Protein AF-0000000076243940 (afdb_homodimer)

InterPro domains:
  IPR001680 WD40 repeat [PF00400] (2-40)
  IPR001680 WD40 repeat [PF00400] (44-82)
  IPR001680 WD40 repeat [PF00400] (86-124)
  IPR001680 WD40 repeat [PF00400] (129-166)
  IPR001680 WD40 repeat [PS50082] (8-49)
  IPR001680 WD40 repeat [PS50082] (50-91)
  IPR001680 WD40 repeat [PS50082] (92-133)
  IPR001680 WD40 repeat [PS50082] (134-175)
  IPR001680 WD40 repeat [SM00320] (1-40)
  IPR001680 WD40 repeat [SM00320] (43-82)
  IPR001680 WD40 repeat [SM00320] (85-124)
  IPR001680 WD40 repeat [SM00320] (127-166)
  IPR015943 WD40/YVTN repeat-like-containing domain superfamily [G3DSA:2.130.10.10] (1-88)
  IPR015943 WD40/YVTN repeat-like-containing domain superfamily [G3DSA:2.130.10.10] (89-187)
  IPR019775 WD40 repeat, conserved site [PS00678] (27-41)
  IPR019775 WD40 repeat, conserved site [PS00678] (69-83)
  IPR020472 PAC1/LIS1-like, WD-40 repeat [PR00320] (27-41)
  IPR020472 PAC1/LIS1-like, WD-40 repeat [PR00320] (69-83)
  IPR020472 PAC1/LIS1-like, WD-40 repeat [PR00320] (111-125)
  IPR036322 WD40-repeat-containing domain superfamily [SSF50978] (3-185)

Radius of gyration: 20.86 Å; Cα contacts (8 Å, |Δi|>4): 1174; chains: 2; bounding box: 47×89×54 Å

Organism: Aphelocoma coerulescens (NCBI:txid39617)

Secondary structure (DSSP, 8-state):
-----------SS-EEEEEE-TTSSEEEEEETTSEEEEEETTTTEEEEEEE--SS-EEEEEE-TTSSEEEEEETTSEEEEEETTT--EEEEEE--SS-EEEEEE-TTSSEEEEEETTS-EEEEETTT--EEEEE---SS-EEEEEE-TTSSEEEEEETTS-EEEEETTT--EEEEE-----------/-----------SS-EEEEEE-TTSSEEEEEETTSEEEEEETTTTEEEEEEE--SS-EEEEEE-TTSSEEEEEETTSEEEEEETTT--EEEEEE--SS-EEEEEE-TTSSEEEEEETTS-EEEEETTT--EEEEE---SS-EEEEEE-TTSSEEEEEETTS-EEEEETTT--EEEEE-----------

Sequence (374 aa):
TGKCYHTFRGHSAEIVCLSFNPQSTLLATGSMDTTAKLWDLEKGEEVATLSGHSAEIIALSFNTTGDRIITGSFDHTVAVWDVGTGRLLHTLIGHRGEVSSAQFNWDCSLIVTGSMDKTCMLWNAVTGTHIATLAGHRKEVLDVCFDYAGQRIATASADGSARVYNAETKQCIAKLEGHEDEISKVSTGKCYHTFRGHSAEIVCLSFNPQSTLLATGSMDTTAKLWDLEKGEEVATLSGHSAEIIALSFNTTGDRIITGSFDHTVAVWDVGTGRLLHTLIGHRGEVSSAQFNWDCSLIVTGSMDKTCMLWNAVTGTHIATLAGHRKEVLDVCFDYAGQRIATASADGSARVYNAETKQCIAKLEGHEDEISKVS

Nearest PDB structures (foldseek):
  5mzh-assembly2_B  TM=9.443E-01  e=6.551E-23  Chlamydomonas reinhardtii
  3uvk-assembly1_A  TM=9.311E-01  e=8.523E-18  Homo sapiens
  7mt1-assembly1_A  TM=9.148E-01  e=6.880E-18  Homo sapiens
  7axx-assembly1_A  TM=9.322E-01  e=2.234E-17  Homo sapiens
  2gnq-assembly1_A  TM=9.035E-01  e=1.456E-17  Homo sapiens

Foldseek 3Di:
DPPPPPPQDDDPADWADWDAFPVNQWIWTWGQSQWIWIAGPVVRGTDEIQHDGPGGWHEWEAANVRQWMWTFGQSQWIWIAGPVPSDTDDIQHDGPGGWQYKYAANVQQWMWTFGQSQWIWIAGRNNSHTDDILHDGPGGWRYWDADNRRQKMKTDGPVQKMWIAGNVVSDTPDIGHDPDPPPPPPD/DPPPPPPPDDDPADFADWDAFPVNQWIWTWGQSQWIWIAGPVVRDTDEIQHDGPGGWHEWEAANVRQWMWTFGQSQWIWIAGPVPSDTDDIQHDGPGGWQYKYAANVQQWMWTFGQSQWIWIAGRNNSHTDDILHDGPGGWRYWDADNRRQKMKTDGPSQKMWIAGNVVSDTPDIGHDPPPPPPPPD

pLDDT: mean 91.06, std 17.18, range [26.98, 98.94]

Solvent-accessible surface area (backbone atoms only — not comparable to full-atom values): 18802 Å² total; per-residue (Å²): 132,80,75,73,68,75,71,56,67,35,55,88,29,29,23,48,29,61,34,51,27,62,82,56,50,36,40,36,42,23,12,53,66,19,33,30,37,34,28,34,63,88,80,67,38,74,74,37,68,44,74,79,56,87,29,32,27,60,24,48,34,49,28,63,85,39,53,35,35,36,40,22,13,52,64,22,34,33,37,34,29,34,55,88,79,45,42,78,73,34,68,38,78,76,59,87,25,32,35,46,25,48,42,54,26,55,86,45,58,34,30,42,37,13,12,52,61,22,35,30,38,35,28,34,48,83,77,40,42,83,72,49,73,56,70,79,58,90,29,30,19,41,21,50,45,55,28,67,82,38,53,34,35,38,39,22,14,54,69,16,34,32,39,30,25,33,57,84,79,63,42,74,76,42,75,51,53,28,59,68,77,69,74,68,75,78,119,132,81,76,74,71,73,72,62,68,34,55,88,29,29,23,50,27,63,34,51,26,62,83,55,50,36,41,34,42,23,13,54,65,18,34,32,38,35,28,34,62,87,80,64,39,77,76,38,69,43,74,79,57,86,29,32,26,58,25,47,33,48,29,64,85,39,54,36,34,37,40,21,13,52,65,19,32,35,38,35,29,34,56,88,80,45,43,81,73,35,68,39,78,76,58,87,25,32,36,47,23,48,42,55,25,54,87,44,58,34,29,44,37,12,12,51,62,22,36,31,39,36,27,33,49,84,78,40,43,80,70,49,73,56,69,81,58,90,29,29,18,41,20,52,45,56,28,67,81,37,52,34,35,39,38,22,14,54,70,16,34,33,40,32,25,33,56,84,80,62,41,76,76,44,77,50,51,30,58,70,78,70,75,69,75,78,119

Structure (mmCIF, N/CA/C/O backbone):
data_AF-0000000076243940-model_v1
#
loop_
_entity.id
_entity.type
_entity.pdbx_description
1 polymer 'DAW1 factor'
#
loop_
_atom_site.group_PDB
_atom_site.id
_atom_site.type_symbol
_atom_site.label_atom_id
_atom_site.label_alt_id
_atom_site.label_comp_id
_atom_site.label_asym_id
_atom_site.label_entity_id
_atom_site.label_seq_id
_atom_site.pdbx_PDB_ins_code
_atom_site.Cartn_x
_atom_site.Cartn_y
_atom_site.Cartn_z
_atom_site.occupancy
_atom_site.B_iso_or_equiv
_atom_site.auth_seq_id
_atom_site.auth_comp_id
_atom_site.auth_asym_id
_atom_site.auth_atom_id
_atom_site.pdbx_PDB_model_num
ATOM 1 N N . THR A 1 1 ? 10.188 40.75 19.312 1 26.98 1 THR A N 1
ATOM 2 C CA . THR A 1 1 ? 10.195 39.281 19.281 1 26.98 1 THR A CA 1
ATOM 3 C C . THR A 1 1 ? 9.461 38.75 18.047 1 26.98 1 THR A C 1
ATOM 5 O O . THR A 1 1 ? 8.273 39.031 17.875 1 26.98 1 THR A O 1
ATOM 8 N N . GLY A 1 2 ? 10.094 38.75 16.891 1 29.83 2 GLY A N 1
ATOM 9 C CA . GLY A 1 2 ? 9.562 38.344 15.602 1 29.83 2 GLY A CA 1
ATOM 10 C C . GLY A 1 2 ? 8.945 36.969 15.625 1 29.83 2 GLY A C 1
ATOM 11 O O . GLY A 1 2 ? 9.547 36.031 16.141 1 29.83 2 GLY A O 1
ATOM 12 N N . LYS A 1 3 ? 7.707 36.906 15.953 1 34.12 3 LYS A N 1
ATOM 13 C CA . LYS A 1 3 ? 7.012 35.625 15.891 1 34.12 3 LYS A CA 1
ATOM 14 C C . LYS A 1 3 ? 7.371 34.875 14.617 1 34.12 3 LYS A C 1
ATOM 16 O O . LYS A 1 3 ? 7.188 35.406 13.516 1 34.12 3 LYS A O 1
ATOM 21 N N . CYS A 1 4 ? 8.516 34.25 14.641 1 32.56 4 CYS A N 1
ATOM 22 C CA . CYS A 1 4 ? 8.82 33.344 13.531 1 32.56 4 CYS A CA 1
ATOM 23 C C . CYS A 1 4 ? 7.629 32.438 13.219 1 32.56 4 CYS A C 1
ATOM 25 O O . CYS A 1 4 ? 7.203 31.656 14.062 1 32.56 4 CYS A O 1
ATOM 27 N N . TYR A 1 5 ? 6.594 32.969 12.648 1 33.69 5 TYR A N 1
ATOM 28 C CA . TYR A 1 5 ? 5.531 32.125 12.133 1 33.69 5 TYR A CA 1
ATOM 29 C C . TYR A 1 5 ? 6.102 30.984 11.289 1 33.69 5 TYR A C 1
ATOM 31 O O . TYR A 1 5 ? 6.879 31.219 10.367 1 33.69 5 TYR A O 1
ATOM 39 N N . HIS A 1 6 ? 6.613 30.047 12.008 1 37.75 6 HIS A N 1
ATOM 40 C CA . HIS A 1 6 ? 6.949 28.875 11.203 1 37.75 6 HIS A CA 1
ATOM 41 C C . HIS A 1 6 ? 5.816 28.516 10.25 1 37.75 6 HIS A C 1
ATOM 43 O O . HIS A 1 6 ? 4.672 28.344 10.672 1 37.75 6 HIS A O 1
ATOM 49 N N . THR A 1 7 ? 5.734 29.266 9.211 1 41.25 7 THR A N 1
ATOM 50 C CA . THR A 1 7 ? 4.785 28.891 8.164 1 41.25 7 THR A CA 1
ATOM 51 C C . THR A 1 7 ? 4.957 27.438 7.773 1 41.25 7 THR A C 1
ATOM 53 O O . THR A 1 7 ? 6.027 27.031 7.309 1 41.25 7 THR A O 1
ATOM 56 N N . PHE A 1 8 ? 4.41 26.594 8.594 1 51.66 8 PHE A N 1
ATOM 57 C CA . PHE A 1 8 ? 4.395 25.25 8.047 1 51.66 8 PHE A CA 1
ATOM 58 C C . PHE A 1 8 ? 3.779 25.234 6.652 1 51.66 8 PHE A C 1
ATOM 60 O O . PHE A 1 8 ? 2.736 25.844 6.426 1 51.66 8 PHE A O 1
ATOM 67 N N . ARG A 1 9 ? 4.66 25.156 5.566 1 61.84 9 ARG A N 1
ATOM 68 C CA . ARG A 1 9 ? 4.145 25.047 4.207 1 61.84 9 ARG A CA 1
ATOM 69 C C . ARG A 1 9 ? 3.738 23.609 3.896 1 61.84 9 ARG A C 1
ATOM 71 O O . ARG A 1 9 ? 4.566 22.688 3.965 1 61.84 9 ARG A O 1
ATOM 78 N N . GLY A 1 10 ? 2.398 23.281 3.844 1 82.38 10 GLY A N 1
ATOM 79 C CA . GLY A 1 10 ? 1.925 21.969 3.4 1 82.38 10 G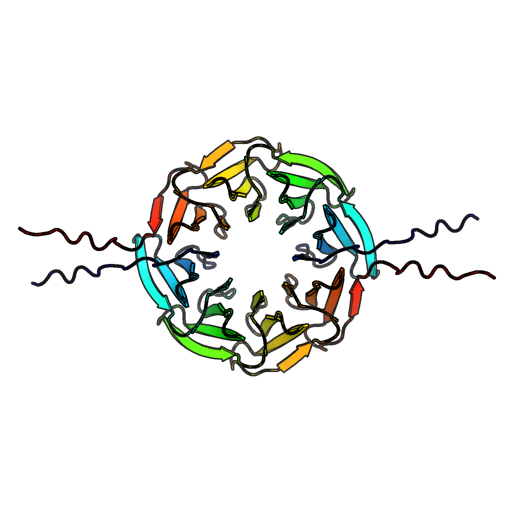LY A CA 1
ATOM 80 C C . GLY A 1 10 ? 2.455 21.578 2.035 1 82.38 10 GLY A C 1
ATOM 81 O O . GLY A 1 10 ? 3.488 22.078 1.595 1 82.38 10 GLY A O 1
ATOM 82 N N . HIS A 1 11 ? 2.012 20.594 1.475 1 92.81 11 HIS A N 1
ATOM 83 C CA . HIS A 1 11 ? 2.406 20.141 0.147 1 92.81 11 HIS A CA 1
ATOM 84 C C . HIS A 1 11 ? 1.875 21.062 -0.938 1 92.81 11 HIS A C 1
ATOM 86 O O . HIS A 1 11 ? 0.821 21.688 -0.77 1 92.81 11 HIS A O 1
ATOM 92 N N . SER A 1 12 ? 2.566 21.281 -1.976 1 92.25 12 SER A N 1
ATOM 93 C CA . SER A 1 12 ? 2.166 22.156 -3.074 1 92.25 12 SER A CA 1
ATOM 94 C C . SER A 1 12 ? 1.535 21.359 -4.211 1 92.25 12 SER A C 1
ATOM 96 O O . SER A 1 12 ? 1.161 21.922 -5.242 1 92.25 12 SER A O 1
ATOM 98 N N . ALA A 1 13 ? 1.448 20.094 -4.105 1 95.44 13 ALA A N 1
ATOM 99 C CA . ALA A 1 13 ? 0.839 19.203 -5.082 1 95.44 13 ALA A CA 1
ATOM 100 C C . ALA A 1 13 ? 0.117 18.047 -4.395 1 95.44 13 ALA A C 1
ATOM 102 O O . ALA A 1 13 ? -0.032 18.031 -3.172 1 95.44 13 ALA A O 1
ATOM 103 N N . GLU A 1 14 ? -0.36 17.109 -5.145 1 95.94 14 GLU A N 1
ATOM 104 C CA . GLU A 1 14 ? -1.129 15.977 -4.652 1 95.94 14 GLU A CA 1
ATOM 105 C C . GLU A 1 14 ? -0.331 15.172 -3.627 1 95.94 14 GLU A C 1
ATOM 107 O O . GLU A 1 14 ? 0.874 14.977 -3.791 1 95.94 14 GLU A O 1
ATOM 112 N N . ILE A 1 15 ? -0.973 14.727 -2.6 1 97.06 15 ILE A N 1
ATOM 113 C CA . ILE A 1 15 ? -0.421 13.719 -1.698 1 97.06 15 ILE A CA 1
ATOM 114 C C . ILE A 1 15 ? -0.851 12.328 -2.154 1 97.06 15 ILE A C 1
ATOM 116 O O . ILE A 1 15 ? -2.045 12.062 -2.312 1 97.06 15 ILE A O 1
ATOM 120 N N . VAL A 1 16 ? 0.0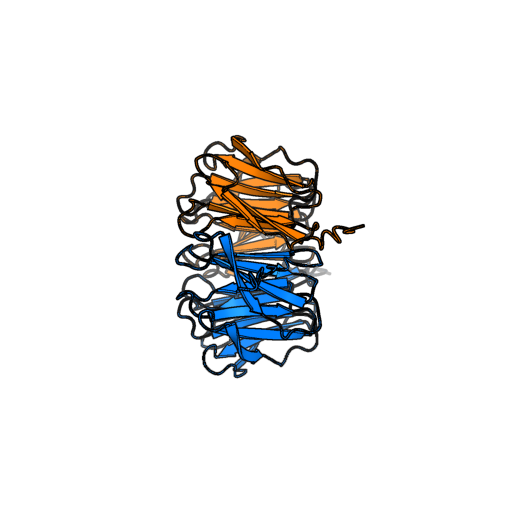73 11.414 -2.279 1 97 16 VAL A N 1
ATOM 121 C CA . VAL A 1 16 ? -0.234 10.18 -2.988 1 97 16 VAL A CA 1
ATOM 122 C C . VAL A 1 16 ? -0.129 8.992 -2.031 1 97 16 VAL A C 1
ATOM 124 O O . VAL A 1 16 ? -0.701 7.93 -2.283 1 97 16 VAL A O 1
ATOM 127 N N . CYS A 1 17 ? 0.616 9.109 -0.986 1 97.81 17 CYS A N 1
ATOM 128 C CA . CYS A 1 17 ? 0.788 7.996 -0.06 1 97.81 17 CYS A CA 1
ATOM 129 C C . CYS A 1 17 ? 0.94 8.5 1.372 1 97.81 17 CYS A C 1
ATOM 131 O O . CYS A 1 17 ? 1.356 9.633 1.596 1 97.81 17 CYS A O 1
ATOM 133 N N . LEU A 1 18 ? 0.568 7.68 2.289 1 97.69 18 LEU A N 1
ATOM 134 C CA . LEU A 1 18 ? 0.556 7.941 3.725 1 97.69 18 LEU A CA 1
ATOM 135 C C . LEU A 1 18 ? 1.221 6.801 4.488 1 97.69 18 LEU A C 1
ATOM 137 O O . LEU A 1 18 ? 1.208 5.652 4.035 1 97.69 18 LEU A O 1
ATOM 141 N N . SER A 1 19 ? 1.727 7.141 5.598 1 98.19 19 SER A N 1
ATOM 142 C CA . SER A 1 19 ? 2.207 6.109 6.512 1 98.19 19 SER A CA 1
ATOM 143 C C . SER A 1 19 ? 2.27 6.625 7.945 1 98.19 19 SER A C 1
ATOM 145 O O . SER A 1 19 ? 2.895 7.652 8.211 1 98.19 19 SER A O 1
ATOM 147 N N . PHE A 1 20 ? 1.623 5.945 8.883 1 97.69 20 PHE A N 1
ATOM 148 C CA . PHE A 1 20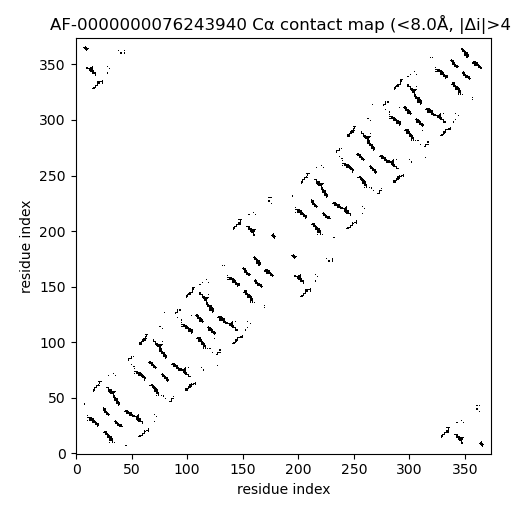 ? 1.832 6.184 10.305 1 97.69 20 PHE A CA 1
ATOM 149 C C . PHE A 1 20 ? 3.102 5.492 10.789 1 97.69 20 PHE A C 1
ATOM 151 O O . PHE A 1 20 ? 3.41 4.379 10.359 1 97.69 20 PHE A O 1
ATOM 158 N N . ASN A 1 21 ? 3.75 6.152 11.695 1 97.69 21 ASN A N 1
ATOM 159 C CA . ASN A 1 21 ? 4.785 5.367 12.359 1 97.69 21 ASN A CA 1
ATOM 160 C C . ASN A 1 21 ? 4.184 4.367 13.344 1 97.69 21 ASN A C 1
ATOM 162 O O . ASN A 1 21 ? 3.023 4.504 13.742 1 97.69 21 ASN A O 1
ATOM 166 N N . PRO A 1 22 ? 4.977 3.389 13.703 1 96.31 22 PRO A N 1
ATOM 167 C CA . PRO A 1 22 ? 4.422 2.326 14.547 1 96.31 22 PRO A CA 1
ATOM 168 C C . PRO A 1 22 ? 3.887 2.844 15.875 1 96.31 22 PRO A C 1
ATOM 170 O O . PRO A 1 22 ? 2.951 2.266 16.438 1 96.31 22 PRO A O 1
ATOM 173 N N . GLN A 1 23 ? 4.395 3.912 16.359 1 95.06 23 GLN A N 1
ATOM 174 C CA . GLN A 1 23 ? 3.98 4.496 17.641 1 95.06 23 GLN A CA 1
ATOM 175 C C . GLN A 1 23 ? 2.729 5.352 17.469 1 95.06 23 GLN A C 1
ATOM 177 O O . GLN A 1 23 ? 2.16 5.828 18.453 1 95.06 23 GLN A O 1
ATOM 182 N N . SER A 1 24 ? 2.367 5.574 16.297 1 95.62 24 SER A N 1
ATOM 183 C CA . SER A 1 24 ? 1.189 6.359 15.945 1 95.62 24 SER A CA 1
ATOM 184 C C . SER A 1 24 ? 1.298 7.789 16.469 1 95.62 24 SER A C 1
ATOM 186 O O . SER A 1 24 ? 0.297 8.383 16.875 1 95.62 24 SER A O 1
ATOM 188 N N . THR A 1 25 ? 2.492 8.312 16.516 1 95.56 25 THR A N 1
ATOM 189 C CA . THR A 1 25 ? 2.725 9.695 16.938 1 95.56 25 THR A CA 1
ATOM 190 C C . THR A 1 25 ? 2.994 10.586 15.727 1 95.56 25 THR A C 1
ATOM 192 O O . THR A 1 25 ? 2.809 11.805 15.789 1 95.56 25 THR A O 1
ATOM 195 N N . LEU A 1 26 ? 3.445 10 14.656 1 96.44 26 LEU A N 1
ATOM 196 C CA . LEU A 1 26 ? 3.777 10.727 13.438 1 96.44 26 LEU A CA 1
ATOM 197 C C . LEU A 1 26 ? 2.973 10.195 12.25 1 96.44 26 LEU A C 1
ATOM 199 O O . LEU A 1 26 ? 2.715 8.992 12.156 1 96.44 26 LEU A O 1
ATOM 203 N N . LEU A 1 27 ? 2.602 11.07 11.359 1 96.81 27 LEU A N 1
ATOM 204 C CA . LEU A 1 27 ? 2.111 10.75 10.023 1 96.81 27 LEU A CA 1
ATOM 205 C C . LEU A 1 27 ? 3.061 11.281 8.953 1 96.81 27 LEU A C 1
ATOM 207 O O . LEU A 1 27 ? 3.463 12.445 9 1 96.81 27 LEU A O 1
ATOM 211 N N . ALA A 1 28 ? 3.461 10.391 8.047 1 98.19 28 ALA A N 1
ATOM 212 C CA . ALA A 1 28 ? 4.238 10.812 6.887 1 98.19 28 ALA A CA 1
ATOM 213 C C . ALA A 1 28 ? 3.348 10.961 5.656 1 98.19 28 ALA A C 1
ATOM 215 O O . ALA A 1 28 ? 2.457 10.141 5.426 1 98.19 28 ALA A O 1
ATOM 216 N N . THR A 1 29 ? 3.559 11.984 4.93 1 98 29 THR A N 1
ATOM 217 C CA . THR A 1 29 ? 2.869 12.219 3.668 1 98 29 THR A CA 1
ATOM 218 C C . THR A 1 29 ? 3.865 12.305 2.514 1 98 29 THR A C 1
ATOM 220 O O . THR A 1 29 ? 4.871 13.016 2.607 1 98 29 THR A O 1
ATOM 223 N N . GLY A 1 30 ? 3.66 11.539 1.464 1 98.38 30 GLY A N 1
ATOM 224 C CA . GLY A 1 30 ? 4.43 11.625 0.232 1 98.38 30 GLY A CA 1
ATOM 225 C C . GLY A 1 30 ? 3.678 12.297 -0.897 1 98.38 30 GLY A C 1
ATOM 226 O O . GLY A 1 30 ? 2.512 11.984 -1.149 1 98.38 30 GLY A O 1
ATOM 227 N N . SER A 1 31 ? 4.379 13.148 -1.594 1 98.06 31 SER A N 1
ATOM 228 C CA . SER A 1 31 ? 3.674 14.039 -2.504 1 98.06 31 SER A CA 1
ATOM 229 C C . SER A 1 31 ? 4.301 14.023 -3.895 1 98.06 31 SER A C 1
ATOM 231 O O . SER A 1 31 ? 5.461 13.641 -4.051 1 98.06 31 SER A O 1
ATOM 233 N N . MET A 1 32 ? 3.488 14.492 -4.824 1 97.44 32 MET A N 1
ATOM 234 C CA . MET A 1 32 ? 3.959 14.727 -6.188 1 97.44 32 MET A CA 1
ATOM 235 C C . MET A 1 32 ? 4.875 15.945 -6.242 1 97.44 32 MET A C 1
ATOM 237 O O . MET A 1 32 ? 5.57 16.156 -7.238 1 97.44 32 MET A O 1
ATOM 241 N N . ASP A 1 33 ? 4.98 16.828 -5.172 1 96.62 33 ASP A N 1
ATOM 242 C CA . ASP A 1 33 ? 5.859 18 -5.152 1 96.62 33 ASP A CA 1
ATOM 243 C C . ASP A 1 33 ? 7.301 17.594 -4.852 1 96.62 33 ASP A C 1
ATOM 245 O O . ASP A 1 33 ? 8.141 18.438 -4.535 1 96.62 33 ASP A O 1
ATOM 249 N N . THR A 1 34 ? 7.605 16.344 -4.805 1 98 34 THR A N 1
ATOM 250 C CA . THR A 1 34 ? 8.922 15.719 -4.699 1 98 34 THR A CA 1
ATOM 251 C C . THR A 1 34 ? 9.375 15.664 -3.244 1 98 34 THR A C 1
ATOM 253 O O . THR A 1 34 ? 10.516 15.297 -2.959 1 98 34 THR A O 1
ATOM 256 N N . THR A 1 35 ? 8.477 16.016 -2.324 1 97.38 35 THR A N 1
ATOM 257 C CA . THR A 1 35 ? 8.859 15.977 -0.917 1 97.38 35 THR A CA 1
ATOM 258 C C . THR A 1 35 ? 7.945 15.047 -0.128 1 97.38 35 THR A C 1
ATOM 260 O O . THR A 1 35 ? 6.832 14.742 -0.562 1 97.38 35 THR A O 1
ATOM 263 N N . ALA A 1 36 ? 8.477 14.555 0.921 1 98.12 36 ALA A N 1
ATOM 264 C CA . ALA A 1 36 ? 7.672 13.969 1.991 1 98.12 36 ALA A CA 1
ATOM 265 C C . ALA A 1 36 ? 7.73 14.82 3.254 1 98.12 36 ALA A C 1
ATOM 267 O O . ALA A 1 36 ? 8.703 15.539 3.48 1 98.12 36 ALA A O 1
ATOM 268 N N . LYS A 1 37 ? 6.699 14.797 3.953 1 97.19 37 LYS A N 1
ATOM 269 C CA . LYS A 1 37 ? 6.645 15.562 5.195 1 97.19 37 LYS A CA 1
ATOM 270 C C . LYS A 1 37 ? 6.25 14.68 6.371 1 97.19 37 LYS A C 1
ATOM 272 O O . LYS A 1 37 ? 5.457 13.742 6.215 1 97.19 37 LYS A O 1
ATOM 277 N N . LEU A 1 38 ? 6.855 14.953 7.496 1 97.12 38 LEU A N 1
ATOM 278 C CA . LEU A 1 38 ? 6.5 14.312 8.758 1 97.12 38 LEU A CA 1
ATOM 279 C C . LEU A 1 38 ? 5.691 15.266 9.641 1 97.12 38 LEU A C 1
ATOM 281 O O . LEU A 1 38 ? 6.074 16.422 9.82 1 97.12 38 LEU A O 1
ATOM 285 N N . TRP A 1 39 ? 4.645 14.727 10.18 1 94.81 39 TRP A N 1
ATOM 286 C CA . TRP A 1 39 ? 3.744 15.516 11 1 94.81 39 TRP A CA 1
ATOM 287 C C . TRP A 1 39 ? 3.594 14.906 12.391 1 94.81 39 TRP A C 1
ATOM 289 O O . TRP A 1 39 ? 3.322 13.711 12.523 1 94.81 39 TRP A O 1
ATOM 299 N N . ASP A 1 40 ? 3.805 15.742 13.422 1 94.19 40 ASP A N 1
ATOM 300 C CA . ASP A 1 40 ? 3.459 15.352 14.781 1 94.19 40 ASP A CA 1
ATOM 301 C C . ASP A 1 40 ? 1.954 15.445 15.016 1 94.19 40 ASP A C 1
ATOM 303 O O . ASP A 1 40 ? 1.379 16.531 14.945 1 94.19 40 ASP A O 1
ATOM 307 N N . LEU A 1 41 ? 1.323 14.438 15.359 1 90.75 41 LEU A N 1
ATOM 308 C CA . LEU A 1 41 ? -0.135 14.391 15.398 1 90.75 41 LEU A CA 1
ATOM 309 C C . LEU A 1 41 ? -0.665 14.984 16.703 1 90.75 41 LEU A C 1
ATOM 311 O O . LEU A 1 41 ? -1.802 15.461 16.75 1 90.75 41 LEU A O 1
ATOM 315 N N . GLU A 1 42 ? 0.069 14.883 17.719 1 88.62 42 GLU A N 1
ATOM 316 C CA . GLU A 1 42 ? -0.343 15.477 18.984 1 88.62 42 GLU A CA 1
ATOM 317 C C . GLU A 1 42 ? -0.256 17 18.938 1 88.62 42 GLU A C 1
ATOM 319 O O . GLU A 1 42 ? -1.164 17.703 19.391 1 88.62 42 GLU A O 1
ATOM 324 N N . LYS A 1 43 ? 0.782 17.547 18.344 1 85.25 43 LYS A N 1
ATOM 325 C CA . LYS A 1 43 ? 0.991 18.984 18.266 1 85.25 43 LYS A CA 1
ATOM 326 C C . LYS A 1 43 ? 0.315 19.578 17.031 1 85.25 43 LYS A C 1
ATOM 328 O O . LYS A 1 43 ? 0.077 20.781 16.969 1 85.25 43 LYS A O 1
ATOM 333 N N . GLY A 1 44 ? 0.101 18.703 16.062 1 80.88 44 GLY A N 1
ATOM 334 C CA . GLY A 1 44 ? -0.49 19.172 14.805 1 80.88 44 GLY A CA 1
ATOM 335 C C . GLY A 1 44 ? 0.459 20 13.969 1 80.88 44 GLY A C 1
ATOM 336 O O . GLY A 1 44 ? 0.038 20.938 13.297 1 80.88 44 GLY A O 1
ATOM 337 N N . GLU A 1 45 ? 1.753 19.703 14.047 1 87 45 GLU A N 1
ATOM 338 C CA . GLU A 1 45 ? 2.762 20.5 13.359 1 87 45 GLU A CA 1
ATOM 339 C C . GLU A 1 45 ? 3.662 19.625 12.492 1 87 45 GLU A C 1
ATOM 341 O O . GLU A 1 45 ? 3.879 18.453 12.805 1 87 45 GLU A O 1
ATOM 346 N N . GLU A 1 46 ? 4.102 20.25 11.438 1 92.06 46 GLU A N 1
ATOM 347 C CA . GLU A 1 46 ? 5.148 19.609 10.648 1 92.06 46 GLU A CA 1
ATOM 348 C C . GLU A 1 46 ? 6.457 19.531 11.43 1 92.06 46 GLU A C 1
ATOM 350 O O . GLU A 1 46 ? 6.891 20.516 12.031 1 92.06 46 GLU A O 1
ATOM 355 N N . VAL A 1 47 ? 7.102 18.422 11.422 1 93.69 47 VAL A N 1
ATOM 356 C CA . VAL A 1 47 ? 8.336 18.297 12.195 1 93.69 47 VAL A CA 1
ATOM 357 C C . VAL A 1 47 ? 9.523 18.141 11.25 1 93.69 47 VAL A C 1
ATOM 359 O O . VAL A 1 47 ? 10.672 18.391 11.648 1 93.69 47 VAL A O 1
ATOM 362 N N . ALA A 1 48 ? 9.289 17.781 10.008 1 95.25 48 ALA A N 1
ATOM 363 C CA . ALA A 1 48 ? 10.375 17.688 9.039 1 95.25 48 ALA A CA 1
ATOM 364 C C . ALA A 1 48 ? 9.844 17.656 7.609 1 95.25 48 ALA A C 1
ATOM 366 O O . ALA A 1 48 ? 8.75 17.141 7.359 1 95.25 48 ALA A O 1
ATOM 367 N N . THR A 1 49 ? 10.562 18.203 6.727 1 95.94 49 THR A N 1
ATOM 368 C CA . THR A 1 49 ? 10.383 18.016 5.289 1 95.94 49 THR A CA 1
ATOM 369 C C . THR A 1 49 ? 11.539 17.219 4.703 1 95.94 49 THR A C 1
ATOM 371 O O . THR A 1 49 ? 12.703 17.609 4.84 1 95.94 49 THR A O 1
ATOM 374 N N . LEU A 1 50 ? 11.234 16.156 4.125 1 97.94 50 LEU A N 1
ATOM 375 C CA . LEU A 1 50 ? 12.227 15.289 3.49 1 97.94 50 LEU A CA 1
ATOM 376 C C . LEU A 1 50 ? 12.375 15.633 2.012 1 97.94 50 LEU A C 1
ATOM 378 O O . LEU A 1 50 ? 11.555 15.227 1.19 1 97.94 50 LEU A O 1
ATOM 382 N N . SER A 1 51 ? 13.445 16.328 1.782 1 97.19 51 SER A N 1
ATOM 383 C CA . SER A 1 51 ? 13.688 16.844 0.441 1 97.19 51 SER A CA 1
ATOM 384 C C . SER A 1 51 ? 14.961 16.266 -0.158 1 97.19 51 SER A C 1
ATOM 386 O O . SER A 1 51 ? 16.031 16.344 0.453 1 97.19 51 SER A O 1
ATOM 388 N N . GLY A 1 52 ? 14.836 15.625 -1.245 1 96.44 52 GLY A N 1
ATOM 389 C CA . GLY A 1 52 ? 16 15.07 -1.91 1 96.44 52 GLY A CA 1
ATOM 390 C C . GLY A 1 52 ? 15.688 14.477 -3.27 1 96.44 52 GLY A C 1
ATOM 391 O O . GLY A 1 52 ? 16.578 14.32 -4.105 1 96.44 52 GLY A O 1
ATOM 392 N N . HIS A 1 53 ? 14.453 14.133 -3.447 1 98.25 53 HIS A N 1
ATOM 393 C CA . HIS A 1 53 ? 14.031 13.562 -4.723 1 98.25 53 HIS A CA 1
ATOM 394 C C . HIS A 1 53 ? 13.867 14.648 -5.781 1 98.25 53 HIS A C 1
ATOM 396 O O . HIS A 1 53 ? 13.641 15.82 -5.453 1 98.25 53 HIS A O 1
ATOM 402 N N . SER A 1 54 ? 13.992 14.281 -7.027 1 98.38 54 SER A N 1
ATOM 403 C CA . SER A 1 54 ? 13.828 15.211 -8.141 1 98.38 54 SER A CA 1
ATOM 404 C C . SER A 1 54 ? 12.539 14.945 -8.906 1 98.38 54 SER A C 1
ATOM 406 O O . SER A 1 54 ? 12.273 15.578 -9.93 1 98.38 54 SER A O 1
ATOM 408 N N . ALA A 1 55 ? 11.742 14.008 -8.477 1 98.5 55 ALA A N 1
ATOM 409 C CA . ALA A 1 55 ? 10.445 13.68 -9.055 1 98.5 55 ALA A CA 1
ATOM 410 C C . ALA A 1 55 ? 9.461 13.227 -7.973 1 98.5 55 ALA A C 1
ATOM 412 O O . ALA A 1 55 ? 9.789 13.227 -6.785 1 98.5 55 ALA A O 1
ATOM 413 N N . GLU A 1 56 ? 8.289 12.844 -8.344 1 98.12 56 GLU A N 1
ATOM 414 C CA . GLU A 1 56 ? 7.184 12.508 -7.445 1 98.12 56 GLU A CA 1
ATOM 415 C C . GLU A 1 56 ? 7.559 11.359 -6.52 1 98.12 56 GLU A C 1
ATOM 417 O O . GLU A 1 56 ? 8.242 10.422 -6.934 1 98.12 56 GLU A O 1
ATOM 422 N N . ILE A 1 57 ? 7.09 11.445 -5.348 1 98.56 57 ILE A N 1
ATOM 423 C CA . ILE A 1 57 ? 7.191 10.344 -4.398 1 98.56 57 ILE A CA 1
ATOM 424 C C . ILE A 1 57 ? 5.941 9.469 -4.484 1 98.56 57 ILE A C 1
ATOM 426 O O . ILE A 1 57 ? 4.82 9.977 -4.422 1 98.56 57 ILE A O 1
ATOM 430 N N . ILE A 1 58 ? 6.105 8.117 -4.512 1 97.75 58 ILE A N 1
ATOM 431 C CA . ILE A 1 58 ? 4.953 7.246 -4.727 1 97.75 58 ILE A CA 1
ATOM 432 C C . ILE A 1 58 ? 4.898 6.184 -3.629 1 97.75 58 ILE A C 1
ATOM 434 O O . ILE A 1 58 ? 3.875 5.523 -3.449 1 97.75 58 ILE A O 1
ATOM 438 N N . ALA A 1 59 ? 5.938 5.953 -3.012 1 98.38 59 ALA A N 1
ATOM 439 C CA . ALA A 1 59 ? 6.004 4.965 -1.938 1 98.38 59 ALA A CA 1
ATOM 440 C C . ALA A 1 59 ? 6.566 5.582 -0.659 1 98.38 59 ALA A C 1
ATOM 442 O O . ALA A 1 59 ? 7.484 6.402 -0.708 1 98.38 59 ALA A O 1
ATOM 443 N N . LEU A 1 60 ? 6.043 5.207 0.366 1 98.44 60 LEU A N 1
ATOM 444 C CA . LEU A 1 60 ? 6.352 5.719 1.697 1 98.44 60 LEU A CA 1
ATOM 445 C C . LEU A 1 60 ? 6.16 4.633 2.754 1 98.44 60 LEU A C 1
ATOM 447 O O . LEU A 1 60 ? 5.094 4.02 2.83 1 98.44 60 LEU A O 1
ATOM 451 N N . SER A 1 61 ? 7.207 4.414 3.521 1 98.31 61 SER A N 1
ATOM 452 C CA . SER A 1 61 ? 7.078 3.354 4.516 1 98.31 61 SER A CA 1
ATOM 453 C C . SER A 1 61 ? 8.047 3.562 5.672 1 98.31 61 SER A C 1
ATOM 455 O O . SER A 1 61 ? 9.258 3.697 5.461 1 98.31 61 SER A O 1
ATOM 457 N N . PHE A 1 62 ? 7.555 3.541 6.902 1 98.5 62 PHE A N 1
ATOM 458 C CA . PHE A 1 62 ? 8.391 3.467 8.094 1 98.5 62 PHE A CA 1
ATOM 459 C C . PHE A 1 62 ? 8.922 2.053 8.297 1 98.5 62 PHE A C 1
ATOM 461 O O . PHE A 1 62 ? 8.266 1.078 7.922 1 98.5 62 PHE A O 1
ATOM 468 N N . ASN A 1 63 ? 10.086 2.031 8.914 1 98 63 ASN A N 1
ATOM 469 C CA . ASN A 1 63 ? 10.492 0.713 9.383 1 98 63 ASN A CA 1
ATOM 470 C C . ASN A 1 63 ? 9.758 0.33 10.672 1 98 63 ASN A C 1
ATOM 472 O O . ASN A 1 63 ? 9 1.132 11.219 1 98 63 ASN A O 1
ATOM 476 N N . THR A 1 64 ? 9.961 -0.842 11.109 1 96.62 64 THR A N 1
ATOM 477 C CA . THR A 1 64 ? 9.188 -1.408 12.203 1 96.62 64 THR A CA 1
ATOM 478 C C . THR A 1 64 ? 9.461 -0.656 13.508 1 96.62 64 THR A C 1
ATOM 480 O O . THR A 1 64 ? 8.57 -0.525 14.352 1 96.62 64 THR A O 1
ATOM 483 N N . THR A 1 65 ? 10.648 -0.113 13.664 1 97.38 65 THR A N 1
ATOM 484 C CA . THR A 1 65 ? 10.992 0.596 14.891 1 97.38 65 THR A CA 1
ATOM 485 C C . THR A 1 65 ? 10.539 2.051 14.82 1 97.38 65 THR A C 1
ATOM 487 O O . THR A 1 65 ? 10.469 2.734 15.844 1 97.38 65 THR A O 1
ATOM 490 N N . GLY A 1 66 ? 10.32 2.529 13.656 1 98 66 GLY A N 1
ATOM 491 C CA . GLY A 1 66 ? 9.812 3.879 13.469 1 98 66 GLY A CA 1
ATOM 492 C C . GLY A 1 66 ? 10.906 4.926 13.422 1 98 66 GLY A C 1
ATOM 493 O O . GLY A 1 66 ? 10.625 6.125 13.367 1 98 66 GLY A O 1
ATOM 494 N N . ASP A 1 67 ? 12.117 4.504 13.43 1 98.19 67 ASP A N 1
ATOM 495 C CA . ASP A 1 67 ? 13.219 5.461 13.484 1 98.19 67 ASP A CA 1
ATOM 496 C C . ASP A 1 67 ? 13.742 5.773 12.086 1 98.19 67 ASP A C 1
ATOM 498 O O . ASP A 1 67 ? 14.531 6.703 11.906 1 98.19 67 ASP A O 1
ATOM 502 N N . ARG A 1 68 ? 13.391 4.988 11.078 1 98.69 68 ARG A N 1
ATOM 503 C CA . ARG A 1 68 ? 13.719 5.258 9.688 1 98.69 68 ARG A CA 1
ATOM 504 C C . ARG A 1 68 ? 12.469 5.238 8.812 1 98.69 68 ARG A C 1
ATOM 506 O O . ARG A 1 68 ? 11.477 4.59 9.156 1 98.69 68 ARG A O 1
ATOM 513 N N . ILE A 1 69 ? 12.531 5.953 7.715 1 98.75 69 ILE A N 1
ATOM 514 C CA . ILE A 1 69 ? 11.477 5.957 6.711 1 98.75 69 ILE A CA 1
ATOM 515 C C . ILE A 1 69 ? 12.086 5.977 5.312 1 98.75 69 ILE A C 1
ATOM 517 O O . ILE A 1 69 ? 13.141 6.59 5.098 1 98.75 69 ILE A O 1
ATOM 521 N N . ILE A 1 70 ? 11.469 5.277 4.363 1 98.88 70 ILE A N 1
ATOM 522 C CA . ILE A 1 70 ? 11.945 5.316 2.982 1 98.88 70 ILE A CA 1
ATOM 523 C C . ILE A 1 70 ? 10.93 6.047 2.107 1 98.88 70 ILE A C 1
ATOM 525 O O . ILE A 1 70 ? 9.727 6.016 2.385 1 98.88 70 ILE A O 1
ATOM 529 N N . THR A 1 71 ? 11.383 6.68 1.149 1 98.88 71 THR A N 1
ATOM 530 C CA . THR A 1 71 ? 10.602 7.285 0.079 1 98.88 71 THR A CA 1
ATOM 531 C C . THR A 1 71 ? 11.031 6.746 -1.281 1 98.88 71 THR A C 1
ATOM 533 O O . THR A 1 71 ? 12.219 6.797 -1.626 1 98.88 71 THR A O 1
ATOM 536 N N . GLY A 1 72 ? 10.117 6.176 -2.039 1 98.88 72 GLY A N 1
ATOM 537 C CA . GLY A 1 72 ? 10.344 5.762 -3.414 1 98.88 72 GLY A CA 1
ATOM 538 C C . GLY A 1 72 ? 9.82 6.75 -4.434 1 98.88 72 GLY A C 1
ATOM 539 O O . GLY A 1 72 ? 8.711 7.27 -4.285 1 98.88 72 GLY A O 1
ATOM 540 N N . SER A 1 73 ? 10.578 6.953 -5.453 1 98.88 73 SER A N 1
ATOM 541 C CA . SER A 1 73 ? 10.281 8.086 -6.32 1 98.88 73 SER A CA 1
ATOM 542 C C . SER A 1 73 ? 10.328 7.684 -7.789 1 98.88 73 SER A C 1
ATOM 544 O O . SER A 1 73 ? 10.984 6.707 -8.148 1 98.88 73 SER A O 1
ATOM 546 N N . PHE A 1 74 ? 9.719 8.484 -8.562 1 98.62 74 PHE A N 1
ATOM 547 C CA . PHE A 1 74 ? 9.766 8.367 -10.016 1 98.62 74 PHE A CA 1
ATOM 548 C C . PHE A 1 74 ? 11.141 8.781 -10.547 1 98.62 74 PHE A C 1
ATOM 550 O O . PHE A 1 74 ? 11.461 8.531 -11.711 1 98.62 74 PHE A O 1
ATOM 557 N N . ASP A 1 75 ? 12.023 9.391 -9.711 1 98.69 75 ASP A N 1
ATOM 558 C CA . ASP A 1 75 ? 13.375 9.742 -10.141 1 98.69 75 ASP A CA 1
ATOM 559 C C . ASP A 1 75 ? 14.297 8.531 -10.125 1 98.69 75 ASP A C 1
ATOM 561 O O . ASP A 1 75 ? 15.523 8.672 -10.164 1 98.69 75 ASP A O 1
ATOM 565 N N . HIS A 1 76 ? 13.766 7.387 -9.922 1 98.75 76 HIS A N 1
ATOM 566 C CA . HIS A 1 76 ? 14.414 6.086 -10.047 1 98.75 76 HIS A CA 1
ATOM 567 C C . HIS A 1 76 ? 15.141 5.703 -8.766 1 98.75 76 HIS A C 1
ATOM 569 O O . HIS A 1 76 ? 15.828 4.68 -8.711 1 98.75 76 HIS A O 1
ATOM 575 N N . THR A 1 77 ? 14.945 6.484 -7.699 1 98.75 77 THR A N 1
ATOM 576 C CA . THR A 1 77 ? 15.695 6.203 -6.484 1 98.75 77 THR A CA 1
ATOM 577 C C . THR A 1 77 ? 14.75 5.988 -5.301 1 98.75 77 THR A C 1
ATOM 579 O O . THR A 1 77 ? 13.57 6.34 -5.371 1 98.75 77 THR A O 1
ATOM 582 N N . VAL A 1 78 ? 15.289 5.367 -4.316 1 98.88 78 VAL A N 1
ATOM 583 C CA . VAL A 1 78 ? 14.688 5.285 -2.988 1 98.88 78 VAL A CA 1
ATOM 584 C C . VAL A 1 78 ? 15.609 5.941 -1.961 1 98.88 78 VAL A C 1
ATOM 586 O O . VAL A 1 78 ? 16.828 5.734 -1.986 1 98.88 78 VAL A O 1
ATOM 589 N N . ALA A 1 79 ? 15.031 6.766 -1.143 1 98.94 79 ALA A N 1
ATOM 590 C CA . ALA A 1 79 ? 15.805 7.438 -0.097 1 98.94 79 ALA A CA 1
ATOM 591 C C . ALA A 1 79 ? 15.453 6.883 1.281 1 98.94 79 ALA A C 1
ATOM 593 O O . ALA A 1 79 ? 14.281 6.609 1.569 1 98.94 79 ALA A O 1
ATOM 594 N N . VAL A 1 80 ? 16.469 6.711 2.08 1 98.88 80 VAL A N 1
ATOM 595 C CA . VAL A 1 80 ? 16.312 6.324 3.479 1 98.88 80 VAL A CA 1
ATOM 596 C C . VAL A 1 80 ? 16.609 7.52 4.383 1 98.88 80 VAL A C 1
ATOM 598 O O . VAL A 1 80 ? 17.656 8.148 4.27 1 98.88 80 VAL A O 1
ATOM 601 N N . TRP A 1 81 ? 15.727 7.781 5.27 1 98.81 81 TRP A N 1
ATOM 602 C CA . TRP A 1 81 ? 15.836 8.969 6.117 1 98.81 81 TRP A CA 1
ATOM 603 C C . TRP A 1 81 ? 15.844 8.578 7.59 1 98.81 81 TRP A C 1
ATOM 605 O O . TRP A 1 81 ? 15.156 7.641 7.996 1 98.81 81 TRP A O 1
ATOM 615 N N . ASP A 1 82 ? 16.578 9.352 8.359 1 98.62 82 ASP A N 1
ATOM 616 C CA . ASP A 1 82 ? 16.438 9.312 9.812 1 98.62 82 ASP A CA 1
ATOM 617 C C . ASP A 1 82 ? 15.219 10.102 10.273 1 98.62 82 ASP A C 1
ATOM 619 O O . ASP A 1 82 ? 15.133 11.305 10.039 1 98.62 82 ASP A O 1
ATOM 623 N N . VAL A 1 83 ? 14.312 9.469 10.945 1 98.25 83 VAL A N 1
ATOM 624 C CA . VAL A 1 83 ? 13.047 10.094 11.312 1 98.25 83 VAL A CA 1
ATOM 625 C C . VAL A 1 83 ? 13.289 11.172 12.367 1 98.25 83 VAL A C 1
ATOM 627 O O . VAL A 1 83 ? 12.664 12.234 12.336 1 98.25 83 VAL A O 1
ATOM 630 N N . GLY A 1 84 ? 14.133 10.945 13.273 1 96.69 84 GLY A N 1
ATOM 631 C CA . GLY A 1 84 ? 14.398 11.875 14.359 1 96.69 84 GLY A CA 1
ATOM 632 C C . GLY A 1 84 ? 15.031 13.172 13.898 1 96.69 84 GLY A C 1
ATOM 633 O O . GLY A 1 84 ? 14.648 14.25 14.352 1 96.69 84 GLY A O 1
ATOM 634 N N . THR A 1 85 ? 15.945 13.148 12.906 1 96.75 85 THR A N 1
ATOM 635 C CA . THR A 1 85 ? 16.703 14.328 12.492 1 96.75 85 THR A CA 1
ATOM 636 C C . THR A 1 85 ? 16.188 14.867 11.164 1 96.75 85 THR A C 1
ATOM 638 O O . THR A 1 85 ? 16.453 16.016 10.805 1 96.75 85 THR A O 1
ATOM 641 N N . GLY A 1 86 ? 15.516 14.016 10.453 1 96.69 86 GLY A N 1
ATOM 642 C CA . GLY A 1 86 ? 15.078 14.398 9.117 1 96.69 86 GLY A CA 1
ATOM 643 C C . GLY A 1 86 ? 16.188 14.328 8.086 1 96.69 86 GLY A C 1
ATOM 644 O O . GLY A 1 86 ? 16.016 14.781 6.953 1 96.69 86 GLY A O 1
ATOM 645 N N . ARG A 1 87 ? 17.281 13.734 8.422 1 97.88 87 ARG A N 1
ATOM 646 C CA . ARG A 1 87 ? 18.422 13.711 7.52 1 97.88 87 ARG A CA 1
ATOM 647 C C . ARG A 1 87 ? 18.375 12.492 6.602 1 97.88 87 ARG A C 1
ATOM 649 O O . ARG A 1 87 ? 17.969 11.414 7.023 1 97.88 87 ARG A O 1
ATOM 656 N N . LEU A 1 88 ? 18.938 12.695 5.453 1 98.5 88 LEU A N 1
ATOM 657 C CA . LEU A 1 88 ? 19.094 11.617 4.484 1 98.5 88 LEU A CA 1
ATOM 658 C C . LEU A 1 88 ? 20.234 10.688 4.891 1 98.5 88 LEU A C 1
ATOM 660 O O . LEU A 1 88 ? 21.375 11.141 5.098 1 98.5 88 LEU A O 1
ATOM 664 N N . LEU A 1 89 ? 20 9.453 5.051 1 98.5 89 LEU A N 1
ATOM 665 C CA . LEU A 1 89 ? 21 8.461 5.426 1 98.5 89 LEU A CA 1
ATOM 666 C C . LEU A 1 89 ? 21.609 7.809 4.188 1 98.5 89 LEU A C 1
ATOM 668 O O . LEU A 1 89 ? 22.828 7.719 4.066 1 98.5 89 LEU A O 1
ATOM 672 N N . HIS A 1 90 ? 20.734 7.312 3.311 1 98.38 90 HIS A N 1
ATOM 673 C CA . HIS A 1 90 ? 21.156 6.621 2.1 1 98.38 90 HIS A CA 1
ATOM 674 C C . HIS A 1 90 ? 20.25 6.957 0.924 1 98.38 90 HIS A C 1
ATOM 676 O O . HIS A 1 90 ? 19.062 7.219 1.111 1 98.38 90 HIS A O 1
ATOM 682 N N . THR A 1 91 ? 20.812 7.008 -0.244 1 98.75 91 THR A N 1
ATOM 683 C CA . THR A 1 91 ? 20.062 6.938 -1.49 1 98.75 91 THR A CA 1
ATOM 684 C C . THR A 1 91 ? 20.328 5.617 -2.207 1 98.75 91 THR A C 1
ATOM 686 O O . THR A 1 91 ? 21.469 5.277 -2.49 1 98.75 91 THR A O 1
ATOM 689 N N . LEU A 1 92 ? 19.344 4.867 -2.414 1 98.81 92 LEU A N 1
ATOM 690 C CA . LEU A 1 92 ? 19.453 3.592 -3.115 1 98.81 92 LEU A CA 1
ATOM 691 C C . LEU A 1 92 ? 19.344 3.793 -4.625 1 98.81 92 LEU A C 1
ATOM 693 O O . LEU A 1 92 ? 18.25 4.059 -5.145 1 98.81 92 LEU A O 1
ATOM 697 N N . ILE A 1 93 ? 20.438 3.611 -5.254 1 98.5 93 ILE A N 1
ATOM 698 C CA . ILE A 1 93 ? 20.531 3.873 -6.688 1 98.5 93 ILE A CA 1
ATOM 699 C C . ILE A 1 93 ? 20.859 2.576 -7.43 1 98.5 93 ILE A C 1
ATOM 701 O O . ILE A 1 93 ? 21.922 1.984 -7.227 1 98.5 93 ILE A O 1
ATOM 705 N N . GLY A 1 94 ? 20 2.166 -8.281 1 98.25 94 GLY A N 1
ATOM 706 C CA . GLY A 1 94 ? 20.203 0.97 -9.086 1 98.25 94 GLY A CA 1
ATOM 707 C C . GLY A 1 94 ? 19.172 0.811 -10.188 1 98.25 94 GLY A C 1
ATOM 708 O O . GLY A 1 94 ? 19.516 0.424 -11.312 1 98.25 94 GLY A O 1
ATOM 709 N N . HIS A 1 95 ? 17.969 1.122 -9.883 1 98.62 95 HIS A N 1
ATOM 710 C CA . HIS A 1 95 ? 16.891 1.027 -10.867 1 98.62 95 HIS A CA 1
ATOM 711 C C . HIS A 1 95 ? 17.109 1.988 -12.023 1 98.62 95 HIS A C 1
ATOM 713 O O . HIS A 1 95 ? 17.719 3.049 -11.852 1 98.62 95 HIS A O 1
ATOM 719 N N . ARG A 1 96 ? 16.562 1.63 -13.164 1 98.25 96 ARG A N 1
ATOM 720 C CA . ARG A 1 96 ? 16.703 2.451 -14.367 1 98.25 96 ARG A CA 1
ATOM 721 C C . ARG A 1 96 ? 15.344 3.018 -14.789 1 98.25 96 ARG A C 1
ATOM 723 O O . ARG A 1 96 ? 15.219 3.598 -15.867 1 98.25 96 ARG A O 1
ATOM 730 N N . GLY A 1 97 ? 14.344 2.758 -14.008 1 98.62 97 GLY A N 1
ATOM 731 C CA . GLY A 1 97 ? 12.992 3.285 -14.18 1 98.62 97 GLY A CA 1
ATOM 732 C C . GLY A 1 97 ? 12.352 3.719 -12.875 1 98.62 97 GLY A C 1
ATOM 733 O O . GLY A 1 97 ? 12.961 3.596 -11.812 1 98.62 97 GLY A O 1
ATOM 734 N N . GLU A 1 98 ? 11.203 4.246 -13 1 98.69 98 GLU A N 1
ATOM 735 C CA . GLU A 1 98 ? 10.461 4.727 -11.836 1 98.69 98 GLU A CA 1
ATOM 736 C C . GLU A 1 98 ? 10.312 3.633 -10.789 1 98.69 98 GLU A C 1
ATOM 738 O O . GLU A 1 98 ? 10.078 2.469 -11.125 1 98.69 98 GLU A O 1
ATOM 743 N N . VAL A 1 99 ? 10.422 4.008 -9.555 1 98.81 99 VAL A N 1
ATOM 744 C CA . VAL A 1 99 ? 10.102 3.092 -8.461 1 98.81 99 VAL A CA 1
ATOM 745 C C . VAL A 1 99 ? 8.586 2.936 -8.344 1 98.81 99 VAL A C 1
ATOM 747 O O . VAL A 1 99 ? 7.848 3.916 -8.43 1 98.81 99 VAL A O 1
ATOM 750 N N . SER A 1 100 ? 8.148 1.717 -8.18 1 98.56 100 SER A N 1
ATOM 751 C CA . SER A 1 100 ? 6.711 1.46 -8.078 1 98.56 100 SER A CA 1
ATOM 752 C C . SER A 1 100 ? 6.312 1.105 -6.652 1 98.56 100 SER A C 1
ATOM 754 O O . SER A 1 100 ? 5.176 1.341 -6.246 1 98.56 100 SER A O 1
ATOM 756 N N . SER A 1 101 ? 7.152 0.535 -5.926 1 98.56 101 SER A N 1
ATOM 757 C CA . SER A 1 101 ? 6.891 0.063 -4.57 1 98.56 101 SER A CA 1
ATOM 758 C C . SER A 1 101 ? 8.188 -0.118 -3.787 1 98.56 101 SER A C 1
ATOM 760 O O . SER A 1 101 ? 9.242 -0.373 -4.375 1 98.56 101 SER A O 1
ATOM 762 N N . ALA A 1 102 ? 8.117 0.011 -2.486 1 98.81 102 ALA A N 1
ATOM 763 C CA . ALA A 1 102 ? 9.266 -0.167 -1.599 1 98.81 102 ALA A CA 1
ATOM 764 C C . ALA A 1 102 ? 8.812 -0.436 -0.166 1 98.81 102 ALA A C 1
ATOM 766 O O . ALA A 1 102 ? 7.852 0.167 0.31 1 98.81 102 ALA A O 1
ATOM 767 N N . GLN A 1 103 ? 9.516 -1.271 0.495 1 98.25 103 GLN A N 1
ATOM 768 C CA . GLN A 1 103 ? 9.188 -1.503 1.898 1 98.25 103 GLN A CA 1
ATOM 769 C C . GLN A 1 103 ? 10.367 -2.115 2.645 1 98.25 103 GLN A C 1
ATOM 771 O O . GLN A 1 103 ? 11.266 -2.691 2.027 1 98.25 103 GLN A O 1
ATOM 776 N N . PHE A 1 104 ? 10.406 -1.988 3.984 1 98.44 104 PHE A N 1
ATOM 777 C CA . PHE A 1 104 ? 11.297 -2.699 4.895 1 98.44 104 PHE A CA 1
ATOM 778 C C . PHE A 1 104 ? 10.758 -4.09 5.203 1 98.44 104 PHE A C 1
ATOM 780 O O . PHE A 1 104 ? 9.547 -4.305 5.203 1 98.44 104 PHE A O 1
ATOM 787 N N . ASN A 1 105 ? 11.734 -4.961 5.48 1 97.88 105 ASN A N 1
ATOM 788 C CA . ASN A 1 105 ? 11.258 -6.18 6.121 1 97.88 105 ASN A CA 1
ATOM 789 C C . ASN A 1 105 ? 11.031 -5.977 7.617 1 97.88 105 ASN A C 1
ATOM 791 O O . ASN A 1 105 ? 11.32 -4.906 8.148 1 97.88 105 ASN A O 1
ATOM 795 N N . TRP A 1 106 ? 10.555 -6.977 8.227 1 95.19 106 TRP A N 1
ATOM 796 C CA . TRP A 1 106 ? 10.078 -6.848 9.602 1 95.19 106 TRP A CA 1
ATOM 797 C C . TRP A 1 106 ? 11.219 -6.469 10.539 1 95.19 106 TRP A C 1
ATOM 799 O O . TRP A 1 106 ? 11.062 -5.594 11.391 1 95.19 106 TRP A O 1
ATOM 809 N N . ASP A 1 107 ? 12.328 -7.082 10.414 1 95.94 107 ASP A N 1
ATOM 810 C CA . ASP A 1 107 ? 13.414 -6.836 11.359 1 95.94 107 ASP A CA 1
ATOM 811 C C . ASP A 1 107 ? 14.281 -5.668 10.898 1 95.94 107 ASP A C 1
ATOM 813 O O . ASP A 1 107 ? 15.344 -5.41 11.477 1 95.94 107 ASP A O 1
ATOM 817 N N . CYS A 1 108 ? 13.953 -5.016 9.836 1 97.38 108 CYS A N 1
ATOM 818 C CA . CYS A 1 108 ? 14.516 -3.76 9.352 1 97.38 108 CYS A CA 1
ATOM 819 C C . CYS A 1 108 ? 15.922 -3.969 8.797 1 97.38 108 CYS A C 1
ATOM 821 O O . CYS A 1 108 ? 16.703 -3.023 8.711 1 97.38 108 CYS A O 1
ATOM 823 N N . SER A 1 109 ? 16.25 -5.219 8.406 1 97.5 109 SER A N 1
ATOM 824 C CA . SER A 1 109 ? 17.578 -5.508 7.871 1 97.5 109 SER A CA 1
ATOM 825 C C . SER A 1 109 ? 17.609 -5.324 6.355 1 97.5 109 SER A C 1
ATOM 827 O O . SER A 1 109 ? 18.688 -5.098 5.777 1 97.5 109 SER A O 1
ATOM 829 N N . LEU A 1 110 ? 16.484 -5.445 5.715 1 98.44 110 LEU A N 1
ATOM 830 C CA . LEU A 1 110 ? 16.406 -5.402 4.262 1 98.44 110 LEU A CA 1
ATOM 831 C C . LEU A 1 110 ? 15.375 -4.387 3.797 1 98.44 110 LEU A C 1
ATOM 833 O O . LEU A 1 110 ? 14.438 -4.07 4.535 1 98.44 110 LEU A O 1
ATOM 837 N N . ILE A 1 111 ? 15.562 -3.863 2.641 1 98.75 111 ILE A N 1
ATOM 838 C CA . ILE A 1 111 ? 14.586 -3.109 1.855 1 98.75 111 ILE A CA 1
ATOM 839 C C . ILE A 1 111 ? 14.391 -3.779 0.498 1 98.75 111 ILE A C 1
ATOM 841 O O . ILE A 1 111 ? 15.359 -4.211 -0.136 1 98.75 111 ILE A O 1
ATOM 845 N N . VAL A 1 112 ? 13.172 -3.926 0.083 1 98.88 112 VAL A N 1
ATOM 846 C CA . VAL A 1 112 ? 12.875 -4.402 -1.264 1 98.88 112 VAL A CA 1
ATOM 847 C C . VAL A 1 112 ? 12.25 -3.279 -2.084 1 98.88 112 VAL A C 1
ATOM 849 O O . VAL A 1 112 ? 11.453 -2.49 -1.562 1 98.88 112 VAL A O 1
ATOM 852 N N . THR A 1 113 ? 12.594 -3.186 -3.295 1 98.88 113 THR A N 1
ATOM 853 C CA . THR A 1 113 ? 12.062 -2.162 -4.191 1 98.88 113 THR A CA 1
ATOM 854 C C . THR A 1 113 ? 11.633 -2.777 -5.52 1 98.88 113 THR A C 1
ATOM 856 O O . THR A 1 113 ? 12.297 -3.684 -6.031 1 98.88 113 THR A O 1
ATOM 859 N N . GLY A 1 114 ? 10.539 -2.35 -6.055 1 98.88 114 GLY A N 1
ATOM 860 C CA . GLY A 1 114 ? 10.07 -2.666 -7.395 1 98.88 114 GLY A CA 1
ATOM 861 C C . GLY A 1 114 ? 10.102 -1.475 -8.336 1 98.88 114 GLY A C 1
ATOM 862 O O . GLY A 1 114 ? 9.938 -0.332 -7.902 1 98.88 114 GLY A O 1
ATOM 863 N N . SER A 1 115 ? 10.266 -1.762 -9.57 1 98.81 115 SER A N 1
ATOM 864 C CA . SER A 1 115 ? 10.445 -0.674 -10.531 1 98.81 115 SER A CA 1
ATOM 865 C C . SER A 1 115 ? 9.781 -0.999 -11.859 1 98.81 115 SER A C 1
ATOM 867 O O . SER A 1 115 ? 9.617 -2.17 -12.211 1 98.81 115 SER A O 1
ATOM 869 N N . MET A 1 116 ? 9.562 0.074 -12.539 1 98.38 116 MET A N 1
ATOM 870 C CA . MET A 1 116 ? 9.039 -0.028 -13.898 1 98.38 116 MET A CA 1
ATOM 871 C C . MET A 1 116 ? 10.094 -0.573 -14.852 1 98.38 116 MET A C 1
ATOM 873 O O . MET A 1 116 ? 9.781 -0.958 -15.977 1 98.38 116 MET A O 1
ATOM 877 N N . ASP A 1 117 ? 11.352 -0.688 -14.461 1 98.31 117 ASP A N 1
ATOM 878 C CA . ASP A 1 117 ? 12.414 -1.223 -15.305 1 98.31 117 ASP A CA 1
ATOM 879 C C . ASP A 1 117 ? 12.422 -2.75 -15.273 1 98.31 117 ASP A C 1
ATOM 881 O O . ASP A 1 117 ? 13.422 -3.377 -15.641 1 98.31 117 ASP A O 1
ATOM 885 N N . LYS A 1 118 ? 11.43 -3.363 -14.727 1 98.12 118 LYS A N 1
ATOM 886 C CA . LYS A 1 118 ? 11.156 -4.797 -14.75 1 98.12 118 LYS A CA 1
ATOM 887 C C . LYS A 1 118 ? 11.922 -5.52 -13.641 1 98.12 118 LYS A C 1
ATOM 889 O O . LYS A 1 118 ? 11.914 -6.75 -13.578 1 98.12 118 LYS A O 1
ATOM 894 N N . THR A 1 119 ? 12.492 -4.754 -12.742 1 98.06 119 THR A N 1
ATOM 895 C CA . THR A 1 119 ? 13.328 -5.422 -11.75 1 98.06 119 THR A CA 1
ATOM 896 C C . THR A 1 119 ? 12.781 -5.18 -10.344 1 98.06 119 THR A C 1
ATOM 898 O O . THR A 1 119 ? 12.125 -4.168 -10.086 1 98.06 119 THR A O 1
ATOM 901 N N . CYS A 1 120 ? 13.016 -6.094 -9.539 1 98.62 120 CYS A N 1
ATOM 902 C CA . CYS A 1 120 ? 12.969 -5.977 -8.086 1 98.62 120 CYS A CA 1
ATOM 903 C C . CYS A 1 120 ? 14.367 -6.047 -7.48 1 98.62 120 CYS A C 1
ATOM 905 O O . CYS A 1 120 ? 15.164 -6.91 -7.852 1 98.62 120 CYS A O 1
ATOM 907 N N . MET A 1 121 ? 14.672 -5.145 -6.555 1 98.88 121 MET A N 1
ATOM 908 C CA . MET A 1 121 ? 16 -5.129 -5.953 1 98.88 121 MET A CA 1
ATOM 909 C C . MET A 1 121 ? 15.914 -5.246 -4.438 1 98.88 121 MET A C 1
ATOM 911 O O . MET A 1 121 ? 14.969 -4.75 -3.826 1 98.88 121 MET A O 1
ATOM 915 N N . LEU A 1 122 ? 16.891 -5.922 -3.936 1 98.81 122 LEU A N 1
ATOM 916 C CA . LEU A 1 122 ? 17.062 -6.102 -2.498 1 98.81 122 LEU A CA 1
ATOM 917 C C . LEU A 1 122 ? 18.25 -5.289 -1.981 1 98.81 122 LEU A C 1
ATOM 919 O O . LEU A 1 122 ? 19.312 -5.281 -2.6 1 98.81 122 LEU A O 1
ATOM 923 N N . TRP A 1 123 ? 18.078 -4.633 -0.877 1 98.75 123 TRP A N 1
ATOM 924 C CA . TRP A 1 123 ? 19.078 -3.74 -0.317 1 98.75 123 TRP A CA 1
ATOM 925 C C . TRP A 1 123 ? 19.312 -4.039 1.161 1 98.75 123 TRP A C 1
ATOM 927 O O . TRP A 1 123 ? 18.375 -4.414 1.876 1 98.75 123 TRP A O 1
ATOM 937 N N . ASN A 1 124 ? 20.547 -3.791 1.579 1 98.69 124 ASN A N 1
ATOM 938 C CA . ASN A 1 124 ? 20.828 -3.717 3.01 1 98.69 124 ASN A CA 1
ATOM 939 C C . ASN A 1 124 ? 20.266 -2.434 3.621 1 98.69 124 ASN A C 1
ATOM 941 O O . ASN A 1 124 ? 20.672 -1.334 3.248 1 98.69 124 ASN A O 1
ATOM 945 N N . ALA A 1 125 ? 19.438 -2.535 4.562 1 98.12 125 ALA A N 1
ATOM 946 C CA . ALA A 1 125 ? 18.719 -1.379 5.102 1 98.12 125 ALA A CA 1
ATOM 947 C C . ALA A 1 125 ? 19.656 -0.493 5.922 1 98.12 125 ALA A C 1
ATOM 949 O O . ALA A 1 125 ? 19.422 0.713 6.043 1 98.12 125 ALA A O 1
ATOM 950 N N . VAL A 1 126 ? 20.625 -1.025 6.488 1 97.31 126 VAL A N 1
ATOM 951 C CA . VAL A 1 126 ? 21.516 -0.307 7.391 1 97.31 126 VAL A CA 1
ATOM 952 C C . VAL A 1 126 ? 22.562 0.455 6.586 1 97.31 126 VAL A C 1
ATOM 954 O O . VAL A 1 126 ? 22.812 1.633 6.844 1 97.31 126 VAL A O 1
ATOM 957 N N . THR A 1 127 ? 23.094 -0.182 5.5 1 97.94 127 THR A N 1
ATOM 958 C CA . THR A 1 127 ? 24.203 0.417 4.773 1 97.94 127 THR A CA 1
ATOM 959 C C . THR A 1 127 ? 23.719 1.063 3.479 1 97.94 127 THR A C 1
ATOM 961 O O . THR A 1 127 ? 24.438 1.854 2.863 1 97.94 127 THR A O 1
ATOM 964 N N . GLY A 1 128 ? 22.578 0.663 3.047 1 98.25 128 GLY A N 1
ATOM 965 C CA . GLY A 1 128 ? 22.062 1.168 1.782 1 98.25 128 GLY A CA 1
ATOM 966 C C . GLY A 1 128 ? 22.672 0.48 0.577 1 98.25 128 GLY A C 1
ATOM 967 O O . GLY A 1 128 ? 22.469 0.911 -0.561 1 98.25 128 GLY A O 1
ATOM 968 N N . THR A 1 129 ? 23.406 -0.589 0.806 1 98.44 129 THR A N 1
ATOM 969 C CA . THR A 1 129 ? 24.109 -1.259 -0.284 1 98.44 129 THR A CA 1
ATOM 970 C C . THR A 1 129 ? 23.172 -2.199 -1.034 1 98.44 129 THR A C 1
ATOM 972 O O . THR A 1 129 ? 22.344 -2.879 -0.421 1 98.44 129 THR A O 1
ATOM 975 N N . HIS A 1 130 ? 23.375 -2.24 -2.338 1 98.56 130 HIS A N 1
ATOM 976 C CA . HIS A 1 130 ? 22.656 -3.178 -3.189 1 98.56 130 HIS A CA 1
ATOM 977 C C . HIS A 1 130 ? 23.078 -4.617 -2.91 1 98.56 130 HIS A C 1
ATOM 979 O O . HIS A 1 130 ? 24.266 -4.93 -2.914 1 98.56 130 HIS A O 1
ATOM 985 N N . ILE A 1 131 ? 22.141 -5.516 -2.699 1 98.56 131 ILE A N 1
ATOM 986 C CA . ILE A 1 131 ? 22.422 -6.906 -2.367 1 98.56 131 ILE A CA 1
ATOM 987 C C . ILE A 1 131 ? 22.188 -7.789 -3.592 1 98.56 131 ILE A C 1
ATOM 989 O O . ILE A 1 131 ? 23.031 -8.617 -3.945 1 98.56 131 ILE A O 1
ATOM 993 N N . ALA A 1 132 ? 21.016 -7.668 -4.273 1 98.5 132 ALA A N 1
ATOM 994 C CA . ALA A 1 132 ? 20.656 -8.539 -5.391 1 98.5 132 ALA A CA 1
ATOM 995 C C . ALA A 1 132 ? 19.578 -7.906 -6.262 1 98.5 132 ALA A C 1
ATOM 997 O O . ALA A 1 132 ? 18.812 -7.055 -5.797 1 98.5 132 ALA A O 1
ATOM 998 N N . THR A 1 133 ? 19.531 -8.25 -7.465 1 98.44 133 THR A N 1
ATOM 999 C CA . THR A 1 133 ? 18.438 -7.965 -8.383 1 98.44 133 THR A CA 1
ATOM 1000 C C . THR A 1 133 ? 17.641 -9.234 -8.672 1 98.44 133 THR A C 1
ATOM 1002 O O . THR A 1 133 ? 18.188 -10.219 -9.164 1 98.44 133 THR A O 1
ATOM 1005 N N . LEU A 1 134 ? 16.422 -9.219 -8.281 1 96.88 134 LEU A N 1
ATOM 1006 C CA . LEU A 1 134 ? 15.516 -10.328 -8.555 1 96.88 134 LEU A CA 1
ATOM 1007 C C . LEU A 1 134 ? 14.812 -10.141 -9.891 1 96.88 134 LEU A C 1
ATOM 1009 O O . LEU A 1 134 ? 13.805 -9.438 -9.984 1 96.88 134 LEU A O 1
ATOM 1013 N N . ALA A 1 135 ? 15.359 -10.719 -10.875 1 90.81 135 ALA A N 1
ATOM 1014 C CA . ALA A 1 135 ? 14.898 -10.555 -12.25 1 90.81 135 ALA A CA 1
ATOM 1015 C C . ALA A 1 135 ? 14.078 -11.766 -12.695 1 90.81 135 ALA A C 1
ATOM 1017 O O . ALA A 1 135 ? 14.156 -12.836 -12.094 1 90.81 135 ALA A O 1
ATOM 1018 N N . GLY A 1 136 ? 13.242 -11.523 -13.734 1 92.81 136 GLY A N 1
ATOM 1019 C CA . GLY A 1 136 ? 12.445 -12.609 -14.273 1 92.81 136 GLY A CA 1
ATOM 1020 C C . GLY A 1 136 ? 11.195 -12.141 -14.992 1 92.81 136 GLY A C 1
ATOM 1021 O O . GLY A 1 136 ? 10.719 -12.805 -15.914 1 92.81 136 GLY A O 1
ATOM 1022 N N . HIS A 1 137 ? 10.734 -11.07 -14.523 1 95.44 137 HIS A N 1
ATOM 1023 C CA . HIS A 1 137 ? 9.547 -10.523 -15.164 1 95.44 137 HIS A CA 1
ATOM 1024 C C . HIS A 1 137 ? 9.867 -9.945 -16.531 1 95.44 137 HIS A C 1
ATOM 1026 O O . HIS A 1 137 ? 10.992 -9.5 -16.781 1 95.44 137 HIS A O 1
ATOM 1032 N N . ARG A 1 138 ? 8.914 -9.969 -17.422 1 96.25 138 ARG A N 1
ATOM 1033 C CA . ARG A 1 138 ? 9.102 -9.484 -18.797 1 96.25 138 ARG A CA 1
ATOM 1034 C C . ARG A 1 138 ? 8.617 -8.047 -18.938 1 96.25 138 ARG A C 1
ATOM 1036 O O . ARG A 1 138 ? 8.906 -7.387 -19.938 1 96.25 138 ARG A O 1
ATOM 1043 N N . LYS A 1 139 ? 7.879 -7.598 -18 1 97.94 139 LYS A N 1
ATOM 1044 C CA . LYS A 1 139 ? 7.363 -6.234 -17.984 1 97.94 139 LYS A CA 1
ATOM 1045 C C . LYS A 1 139 ? 7.551 -5.594 -16.609 1 97.94 139 LYS A C 1
ATOM 1047 O O . LYS A 1 139 ? 8.242 -6.148 -15.758 1 97.94 139 LYS A O 1
ATOM 1052 N N . GLU A 1 140 ? 7.004 -4.422 -16.438 1 98.56 140 GLU A N 1
ATOM 1053 C CA . GLU A 1 140 ? 7.176 -3.611 -15.234 1 98.56 140 GLU A CA 1
ATOM 1054 C C . GLU A 1 140 ? 6.797 -4.395 -13.977 1 98.56 140 GLU A C 1
ATOM 1056 O O . GLU A 1 140 ? 5.812 -5.137 -13.977 1 98.56 140 GLU A O 1
ATOM 1061 N N . VAL A 1 141 ? 7.566 -4.258 -12.984 1 98.5 141 VAL A N 1
ATOM 1062 C CA . VAL A 1 141 ? 7.168 -4.699 -11.648 1 98.5 141 VAL A CA 1
ATOM 1063 C C . VAL A 1 141 ? 6.309 -3.627 -10.984 1 98.5 141 VAL A C 1
ATOM 1065 O O . VAL A 1 141 ? 6.75 -2.492 -10.797 1 98.5 141 VAL A O 1
ATOM 1068 N N . LEU A 1 142 ? 5.137 -3.998 -10.57 1 98.62 142 LEU A N 1
ATOM 1069 C CA . LEU A 1 142 ? 4.156 -3.01 -10.133 1 98.62 142 LEU A CA 1
ATOM 1070 C C . LEU A 1 142 ? 4.027 -3.002 -8.617 1 98.62 142 LEU A C 1
ATOM 1072 O O . LEU A 1 142 ? 3.623 -1.997 -8.023 1 98.62 142 LEU A O 1
ATOM 1076 N N . ASP A 1 143 ? 4.324 -4.086 -8.016 1 98.69 143 ASP A N 1
ATOM 1077 C CA . ASP A 1 143 ? 4.246 -4.191 -6.559 1 98.69 143 ASP A CA 1
ATOM 1078 C C . ASP A 1 143 ? 5.227 -5.238 -6.031 1 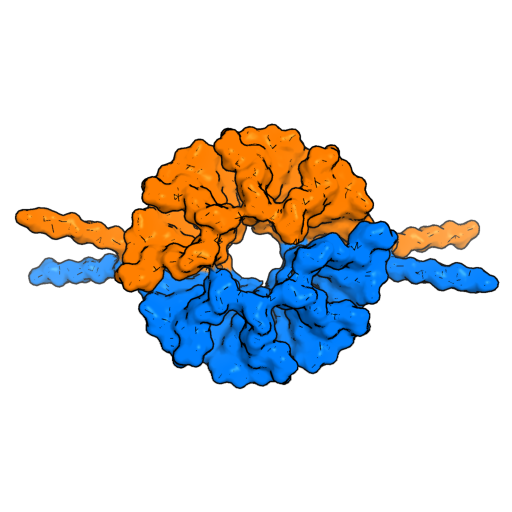98.69 143 ASP A C 1
ATOM 1080 O O . ASP A 1 143 ? 5.52 -6.223 -6.715 1 98.69 143 ASP A O 1
ATOM 1084 N N . VAL A 1 144 ? 5.715 -5.02 -4.824 1 98.69 144 VAL A N 1
ATOM 1085 C CA . VAL A 1 144 ? 6.562 -5.961 -4.102 1 98.69 144 VAL A CA 1
ATOM 1086 C C . VAL A 1 144 ? 6.184 -5.965 -2.623 1 98.69 144 VAL A C 1
ATOM 1088 O O . VAL A 1 144 ? 5.723 -4.953 -2.09 1 98.69 144 VAL A O 1
ATOM 1091 N N . CYS A 1 145 ? 6.375 -7.031 -2.012 1 97.88 145 CYS A N 1
ATOM 1092 C CA . CYS A 1 145 ? 6.129 -7.051 -0.575 1 97.88 145 CYS A CA 1
ATOM 1093 C C . CYS A 1 145 ? 6.871 -8.203 0.088 1 97.88 145 CYS A C 1
ATOM 1095 O O . CYS A 1 145 ? 7.113 -9.234 -0.542 1 97.88 145 CYS A O 1
ATOM 1097 N N . PHE A 1 146 ? 7.266 -8.016 1.318 1 98.12 146 PHE A N 1
ATOM 1098 C CA . PHE A 1 146 ? 7.742 -9.086 2.189 1 98.12 146 PHE A CA 1
ATOM 1099 C C . PHE A 1 146 ? 6.574 -9.82 2.836 1 98.12 146 PHE A C 1
ATOM 1101 O O . PHE A 1 146 ? 5.535 -9.219 3.115 1 98.12 146 PHE A O 1
ATOM 1108 N N . ASP A 1 147 ? 6.836 -11.055 3.074 1 96.69 147 ASP A N 1
ATOM 1109 C CA . ASP A 1 147 ? 5.895 -11.68 4 1 96.69 147 ASP A CA 1
ATOM 1110 C C . ASP A 1 147 ? 6.129 -11.195 5.43 1 96.69 147 ASP A C 1
ATOM 1112 O O . ASP A 1 147 ? 7.055 -10.422 5.684 1 96.69 147 ASP A O 1
ATOM 1116 N N . TYR A 1 148 ? 5.273 -11.523 6.34 1 91.19 148 TYR A N 1
ATOM 1117 C CA . TYR A 1 148 ? 5.273 -10.953 7.68 1 91.19 148 TYR A CA 1
ATOM 1118 C C . TYR A 1 148 ? 6.551 -11.32 8.43 1 91.19 148 TYR A C 1
ATOM 1120 O O . TYR A 1 148 ? 7.02 -10.562 9.281 1 91.19 148 TYR A O 1
ATOM 1128 N N . ALA A 1 149 ? 7.168 -12.438 8.07 1 90.5 149 ALA A N 1
ATOM 1129 C CA . ALA A 1 149 ? 8.398 -12.883 8.727 1 90.5 149 ALA A CA 1
ATOM 1130 C C . ALA A 1 149 ? 9.625 -12.328 8.016 1 90.5 149 ALA A C 1
ATOM 1132 O O . ALA A 1 149 ? 10.75 -12.469 8.508 1 90.5 149 ALA A O 1
ATOM 1133 N N . GLY A 1 150 ? 9.414 -11.781 6.918 1 93.94 150 GLY A N 1
ATOM 1134 C CA . GLY A 1 150 ? 10.523 -11.234 6.148 1 93.94 150 GLY A CA 1
ATOM 1135 C C . GLY A 1 150 ? 11.328 -12.297 5.43 1 93.94 150 GLY A C 1
ATOM 1136 O O . GLY A 1 150 ? 12.469 -12.055 5.031 1 93.94 150 GLY A O 1
ATOM 1137 N N . GLN A 1 151 ? 10.789 -13.477 5.238 1 94.31 151 GLN A N 1
ATOM 1138 C CA . GLN A 1 151 ? 11.516 -14.609 4.668 1 94.31 151 GLN A CA 1
ATOM 1139 C C . GLN A 1 151 ? 11.25 -14.727 3.17 1 94.31 151 GLN A C 1
ATOM 1141 O O . GLN A 1 151 ? 12.023 -15.359 2.447 1 94.31 151 GLN A O 1
ATOM 1146 N N . ARG A 1 152 ? 10.18 -14.234 2.732 1 96.5 152 ARG A N 1
ATOM 1147 C CA . ARG A 1 152 ? 9.812 -14.305 1.32 1 96.5 152 ARG A CA 1
ATOM 1148 C C . ARG A 1 152 ? 9.539 -12.914 0.757 1 96.5 152 ARG A C 1
ATOM 1150 O O . ARG A 1 152 ? 9.102 -12.016 1.484 1 96.5 152 ARG A O 1
ATOM 1157 N N . ILE A 1 153 ? 9.781 -12.781 -0.474 1 98.12 153 ILE A N 1
ATOM 1158 C CA . ILE A 1 153 ? 9.469 -11.586 -1.25 1 98.12 153 ILE A CA 1
ATOM 1159 C C . ILE A 1 153 ? 8.555 -11.945 -2.418 1 98.12 153 ILE A C 1
ATOM 1161 O O . ILE A 1 153 ? 8.844 -12.875 -3.176 1 98.12 153 ILE A O 1
ATOM 1165 N N . ALA A 1 154 ? 7.5 -11.25 -2.553 1 98.12 154 ALA A N 1
ATOM 1166 C CA . ALA A 1 154 ? 6.629 -11.422 -3.713 1 98.12 154 ALA A CA 1
ATOM 1167 C C . ALA A 1 154 ? 6.727 -10.227 -4.656 1 98.12 154 ALA A C 1
ATOM 1169 O O . ALA A 1 154 ? 6.867 -9.086 -4.215 1 98.12 154 ALA A O 1
ATOM 1170 N N . THR A 1 155 ? 6.641 -10.461 -5.891 1 98.12 155 THR A N 1
ATOM 1171 C CA . THR A 1 155 ? 6.645 -9.422 -6.918 1 98.12 155 THR A CA 1
ATOM 1172 C C . THR A 1 155 ? 5.465 -9.609 -7.871 1 98.12 155 THR A C 1
ATOM 1174 O O . THR A 1 155 ? 5.094 -10.734 -8.195 1 98.12 155 THR A O 1
ATOM 1177 N N . ALA A 1 156 ? 4.887 -8.539 -8.281 1 98.12 156 ALA A N 1
ATOM 1178 C CA . ALA A 1 156 ? 3.793 -8.508 -9.242 1 98.12 156 ALA A CA 1
ATOM 1179 C C . ALA A 1 156 ? 4.168 -7.691 -10.477 1 98.12 156 ALA A C 1
ATOM 1181 O O . ALA A 1 156 ? 4.738 -6.605 -10.359 1 98.12 156 ALA A O 1
ATOM 1182 N N . SER A 1 157 ? 3.758 -8.219 -11.609 1 97.62 157 SER A N 1
ATOM 1183 C CA . SER A 1 157 ? 4.223 -7.578 -12.836 1 97.62 157 SER A CA 1
ATOM 1184 C C . SER A 1 157 ? 3.064 -7.289 -13.781 1 97.62 157 SER A C 1
ATOM 1186 O O . SER A 1 157 ? 2.033 -7.965 -13.734 1 97.62 157 SER A O 1
ATOM 1188 N N . ALA A 1 158 ? 3.326 -6.379 -14.648 1 97.5 158 ALA A N 1
ATOM 1189 C CA . ALA A 1 158 ? 2.424 -6.035 -15.742 1 97.5 158 ALA A CA 1
ATOM 1190 C C . ALA A 1 158 ? 2.332 -7.176 -16.75 1 97.5 158 ALA A C 1
ATOM 1192 O O . ALA A 1 158 ? 1.44 -7.188 -17.609 1 97.5 158 ALA A O 1
ATOM 1193 N N . ASP A 1 159 ? 3.166 -8.195 -16.719 1 95.25 159 ASP A N 1
ATOM 1194 C CA . ASP A 1 159 ? 3.121 -9.312 -17.656 1 95.25 159 ASP A CA 1
ATOM 1195 C C . ASP A 1 159 ? 2.125 -10.375 -17.203 1 95.25 159 ASP A C 1
ATOM 1197 O O . ASP A 1 159 ? 2.016 -11.438 -17.812 1 95.25 159 ASP A O 1
ATOM 1201 N N . GLY A 1 160 ? 1.463 -10.094 -16.062 1 94.56 160 GLY A N 1
ATOM 1202 C CA . GLY A 1 160 ? 0.415 -10.977 -15.586 1 94.56 160 GLY A CA 1
ATOM 1203 C C . GLY A 1 160 ? 0.932 -12.086 -14.68 1 94.56 160 GLY A C 1
ATOM 1204 O O . GLY A 1 160 ? 0.178 -12.977 -14.289 1 94.56 160 GLY A O 1
ATOM 1205 N N . SER A 1 161 ? 2.186 -12.008 -14.305 1 93.62 161 SER A N 1
ATOM 1206 C CA . SER A 1 161 ? 2.758 -13.031 -13.438 1 93.62 161 SER A CA 1
ATOM 1207 C C . SER A 1 161 ? 3.174 -12.445 -12.094 1 93.62 161 SER A C 1
ATOM 1209 O O . SER A 1 161 ? 3.367 -11.234 -11.969 1 93.62 161 SER A O 1
ATOM 1211 N N . ALA A 1 162 ? 3.219 -13.281 -11.148 1 96 162 ALA A N 1
ATOM 1212 C CA . ALA A 1 162 ? 3.834 -13 -9.852 1 96 162 ALA A CA 1
ATOM 1213 C C . ALA A 1 162 ? 4.922 -14.023 -9.531 1 96 162 ALA A C 1
ATOM 1215 O O . ALA A 1 162 ? 4.887 -15.156 -10.039 1 96 162 ALA A O 1
ATOM 1216 N N . ARG A 1 163 ? 5.855 -13.602 -8.797 1 95.31 163 ARG A N 1
ATOM 1217 C CA . ARG A 1 163 ? 6.945 -14.469 -8.367 1 95.31 163 ARG A CA 1
ATOM 1218 C C . ARG A 1 163 ? 7.203 -14.328 -6.875 1 95.31 163 ARG A C 1
ATOM 1220 O O . ARG A 1 163 ? 6.996 -13.258 -6.301 1 95.31 163 ARG A O 1
ATOM 1227 N N . VAL A 1 164 ? 7.609 -15.445 -6.293 1 96.81 164 VAL A N 1
ATOM 1228 C CA . VAL A 1 164 ? 7.98 -15.453 -4.883 1 96.81 164 VAL A CA 1
ATOM 1229 C C . VAL A 1 164 ? 9.43 -15.898 -4.73 1 96.81 164 VAL A C 1
ATOM 1231 O O . VAL A 1 164 ? 9.836 -16.922 -5.305 1 96.81 164 VAL A O 1
ATOM 1234 N N . TYR A 1 165 ? 10.18 -15.133 -4.016 1 96.56 165 TYR A N 1
ATOM 1235 C CA . TYR A 1 165 ? 11.594 -15.414 -3.779 1 96.56 165 TYR A CA 1
ATOM 1236 C C . TYR A 1 165 ? 11.852 -15.68 -2.301 1 96.56 165 TYR A C 1
ATOM 1238 O O . TYR A 1 165 ? 11.188 -15.109 -1.435 1 96.56 165 TYR A O 1
ATOM 1246 N N . ASN A 1 166 ? 12.82 -16.547 -2.068 1 96 166 ASN A N 1
ATOM 1247 C CA . ASN A 1 166 ? 13.398 -16.625 -0.732 1 96 166 ASN A CA 1
ATOM 1248 C C . ASN A 1 166 ? 14.305 -15.422 -0.454 1 96 166 ASN A C 1
ATOM 1250 O O . ASN A 1 166 ? 15.266 -15.18 -1.189 1 96 166 ASN A O 1
ATOM 1254 N N . ALA A 1 167 ? 14.086 -14.695 0.572 1 97 167 ALA A N 1
ATOM 1255 C CA . ALA A 1 167 ? 14.805 -13.461 0.84 1 97 167 ALA A CA 1
ATOM 1256 C C . ALA A 1 167 ? 16.266 -13.734 1.174 1 97 167 ALA A C 1
ATOM 1258 O O . ALA A 1 167 ? 17.141 -12.906 0.91 1 97 167 ALA A O 1
ATOM 1259 N N . GLU A 1 168 ? 16.516 -14.828 1.741 1 95.75 168 GLU A N 1
ATOM 1260 C CA . GLU A 1 168 ? 17.875 -15.18 2.146 1 95.75 168 GLU A CA 1
ATOM 1261 C C . GLU A 1 168 ? 18.672 -15.711 0.965 1 95.75 168 GLU A C 1
ATOM 1263 O O . GLU A 1 168 ? 19.766 -15.211 0.68 1 95.75 168 GLU A O 1
ATOM 1268 N N . THR A 1 169 ? 18.125 -16.656 0.174 1 96.38 169 THR A N 1
ATOM 1269 C CA . THR A 1 169 ? 18.875 -17.312 -0.894 1 96.38 169 THR A CA 1
ATOM 1270 C C . THR A 1 169 ? 18.719 -16.547 -2.207 1 96.38 169 THR A C 1
ATOM 1272 O O . THR A 1 169 ? 19.484 -16.766 -3.15 1 96.38 169 THR A O 1
ATOM 1275 N N . LYS A 1 170 ? 17.703 -15.688 -2.264 1 96.12 170 LYS A N 1
ATOM 1276 C CA . LYS A 1 170 ? 17.375 -14.867 -3.43 1 96.12 170 LYS A CA 1
ATOM 1277 C C . LYS A 1 170 ? 16.875 -15.734 -4.586 1 96.12 170 LYS A C 1
ATOM 1279 O O . LYS A 1 170 ? 16.812 -15.281 -5.727 1 96.12 170 LYS A O 1
ATOM 1284 N N . GLN A 1 171 ? 16.562 -16.953 -4.324 1 95.38 171 GLN A N 1
ATOM 1285 C CA . GLN A 1 171 ? 16.062 -17.844 -5.367 1 95.38 171 GLN A CA 1
ATOM 1286 C C . GLN A 1 171 ? 14.547 -17.734 -5.516 1 95.38 171 GLN A C 1
ATOM 1288 O O . GLN A 1 171 ? 13.828 -17.594 -4.523 1 95.38 171 GLN A O 1
ATOM 1293 N N . CYS A 1 172 ? 14.148 -17.781 -6.746 1 94.5 172 CYS A N 1
ATOM 1294 C CA . CYS A 1 172 ? 12.711 -17.844 -7.008 1 94.5 172 CYS A CA 1
ATOM 1295 C C . CYS A 1 172 ? 12.141 -19.188 -6.586 1 94.5 172 CYS A C 1
ATOM 1297 O O . CYS A 1 172 ? 12.57 -20.234 -7.074 1 94.5 172 CYS A O 1
ATOM 1299 N N . ILE A 1 173 ? 11.172 -19.203 -5.754 1 92.94 173 ILE A N 1
ATOM 1300 C CA . ILE A 1 173 ? 10.672 -20.469 -5.215 1 92.94 173 ILE A CA 1
ATOM 1301 C C . ILE A 1 173 ? 9.289 -20.766 -5.785 1 92.94 173 ILE A C 1
ATOM 1303 O O . ILE A 1 173 ? 8.773 -21.875 -5.641 1 92.94 173 ILE A O 1
ATOM 1307 N N . ALA A 1 174 ? 8.633 -19.797 -6.395 1 91.62 174 ALA A N 1
ATOM 1308 C CA . ALA A 1 174 ? 7.336 -20.016 -7.043 1 91.62 174 ALA A CA 1
ATOM 1309 C C . ALA A 1 174 ? 7.105 -18.984 -8.148 1 91.62 174 ALA A C 1
ATOM 1311 O O . ALA A 1 174 ? 7.41 -17.797 -7.977 1 91.62 174 ALA A O 1
ATOM 1312 N N . LYS A 1 175 ? 6.633 -19.406 -9.242 1 90.75 175 LYS A N 1
ATOM 1313 C CA . LYS A 1 175 ? 6.113 -18.562 -10.32 1 90.75 175 LYS A CA 1
ATOM 1314 C C . LYS A 1 175 ? 4.609 -18.766 -10.492 1 90.75 175 LYS A C 1
ATOM 1316 O O . LYS A 1 175 ? 4.148 -19.875 -10.789 1 90.75 175 LYS A O 1
ATOM 1321 N N . LEU A 1 176 ? 3.922 -17.719 -10.289 1 89.38 176 LEU A N 1
ATOM 1322 C CA . LEU A 1 176 ? 2.465 -17.781 -10.328 1 89.38 176 LEU A CA 1
ATOM 1323 C C . LEU A 1 176 ? 1.926 -17.219 -11.641 1 89.38 176 LEU A C 1
ATOM 1325 O O . LEU A 1 176 ? 1.794 -16 -11.789 1 89.38 176 LEU A O 1
ATOM 1329 N N . GLU A 1 177 ? 1.842 -18 -12.586 1 83.94 177 GLU A N 1
ATOM 1330 C CA . GLU A 1 177 ? 1.385 -17.625 -13.914 1 83.94 177 GLU A CA 1
ATOM 1331 C C . GLU A 1 177 ? 0.238 -18.531 -14.383 1 83.94 177 GLU A C 1
ATOM 1333 O O . GLU A 1 177 ? 0.066 -19.641 -13.867 1 83.94 177 GLU A O 1
ATOM 1338 N N . GLY A 1 178 ? -0.737 -17.906 -15.023 1 64.44 178 GLY A N 1
ATOM 1339 C CA . GLY A 1 178 ? -1.751 -18.75 -15.625 1 64.44 178 GLY A CA 1
ATOM 1340 C C . GLY A 1 178 ? -1.204 -19.656 -16.719 1 64.44 178 GLY A C 1
ATOM 1341 O O . GLY A 1 178 ? -0.137 -19.375 -17.281 1 64.44 178 GLY A O 1
ATOM 1342 N N . HIS A 1 179 ? -1.456 -20.953 -16.703 1 54.44 179 HIS A N 1
ATOM 1343 C CA . HIS A 1 179 ? -1.02 -21.859 -17.766 1 54.44 179 HIS A CA 1
ATOM 1344 C C . HIS A 1 179 ? -1.319 -21.297 -19.141 1 54.44 179 HIS A C 1
ATOM 1346 O O . HIS A 1 179 ? -2.414 -20.781 -19.375 1 54.44 179 HIS A O 1
ATOM 1352 N N . GLU A 1 180 ? -0.46 -20.672 -19.797 1 48.19 180 GLU A N 1
ATOM 1353 C CA . GLU A 1 180 ? -0.709 -20.453 -21.203 1 48.19 180 GLU A CA 1
ATOM 1354 C C . GLU A 1 180 ? -1.38 -21.672 -21.844 1 48.19 180 GLU A C 1
ATOM 1356 O O . GLU A 1 180 ? -1.111 -22.812 -21.469 1 48.19 180 GLU A O 1
ATOM 1361 N N . ASP A 1 181 ? -2.623 -21.562 -22.25 1 43.19 181 ASP A N 1
ATOM 1362 C CA . ASP A 1 181 ? -3.203 -22.562 -23.141 1 43.19 181 ASP A CA 1
ATOM 1363 C C . ASP A 1 181 ? -2.133 -23.203 -24.016 1 43.19 181 ASP A C 1
ATOM 1365 O O . ASP A 1 181 ? -1.622 -22.562 -24.938 1 43.19 181 ASP A O 1
ATOM 1369 N N . GLU A 1 182 ? -1.22 -23.828 -23.516 1 39.47 182 GLU A N 1
ATOM 1370 C CA . GLU A 1 182 ? -0.609 -24.656 -24.547 1 39.47 182 GLU A CA 1
ATOM 1371 C C . GLU A 1 182 ? -1.655 -25.5 -25.281 1 39.47 182 GLU A C 1
ATOM 1373 O O . GLU A 1 182 ? -2.242 -26.406 -24.688 1 39.47 182 GLU A O 1
ATOM 1378 N N . ILE A 1 183 ? -2.607 -24.891 -26.156 1 40.84 183 ILE A N 1
ATOM 1379 C CA . ILE A 1 183 ? -3.236 -25.719 -27.188 1 40.84 183 ILE A CA 1
ATOM 1380 C C . ILE A 1 183 ? -2.244 -26.766 -27.672 1 40.84 183 ILE A C 1
ATOM 1382 O O . ILE A 1 183 ? -1.277 -26.438 -28.375 1 40.84 183 ILE A O 1
ATOM 1386 N N . SER A 1 184 ? -1.812 -27.594 -26.859 1 37.28 184 SER A N 1
ATOM 1387 C CA . SER A 1 184 ? -1.183 -28.75 -27.484 1 37.28 184 SER A CA 1
ATOM 1388 C C . SER A 1 184 ? -2.033 -29.281 -28.625 1 37.28 184 SER A C 1
ATOM 1390 O O . SER A 1 184 ? -3.197 -29.641 -28.422 1 37.28 184 SER A O 1
ATOM 1392 N N . LYS A 1 185 ? -1.874 -28.688 -29.891 1 35.81 185 LYS A N 1
ATOM 1393 C CA . LYS A 1 185 ? -2.363 -29.328 -31.094 1 35.81 185 LYS A CA 1
ATOM 1394 C C . LYS A 1 185 ? -2.133 -30.844 -31.047 1 35.81 185 LYS A C 1
ATOM 1396 O O . LYS A 1 185 ? -0.989 -31.297 -31.062 1 35.81 185 LYS A O 1
ATOM 1401 N N . VAL A 1 186 ? -2.791 -31.562 -30.219 1 37 186 VAL A N 1
ATOM 1402 C CA . VAL A 1 186 ? -2.891 -32.969 -30.609 1 37 186 VAL A CA 1
ATOM 1403 C C . VAL A 1 186 ? -3.262 -33.062 -32.094 1 37 186 VAL A C 1
ATOM 1405 O O . VAL A 1 186 ? -4.352 -32.656 -32.5 1 37 186 VAL A O 1
ATOM 1408 N N . SER A 1 187 ? -2.289 -32.75 -32.938 1 29.56 187 SER A N 1
ATOM 1409 C CA . SER A 1 187 ? -2.428 -33.438 -34.219 1 29.56 187 SER A CA 1
ATOM 1410 C C . SER A 1 187 ? -2.408 -34.938 -34.062 1 29.56 187 SER A C 1
ATOM 1412 O O . SER A 1 187 ? -1.761 -35.469 -33.125 1 29.56 187 SER A O 1
ATOM 1414 N N . THR B 1 1 ? -11.406 -42.156 -15.477 1 30.42 1 THR B N 1
ATOM 1415 C CA . THR B 1 1 ? -11.055 -41.188 -14.438 1 30.42 1 THR B CA 1
ATOM 1416 C C . THR B 1 1 ? -10.734 -39.812 -15.055 1 30.42 1 THR B C 1
ATOM 1418 O O . THR B 1 1 ? -9.82 -39.688 -15.867 1 30.42 1 THR B O 1
ATOM 1421 N N . GLY B 1 2 ? -11.734 -39 -15.414 1 34.31 2 GLY B N 1
ATOM 1422 C CA . GLY B 1 2 ? -11.656 -37.719 -16.078 1 34.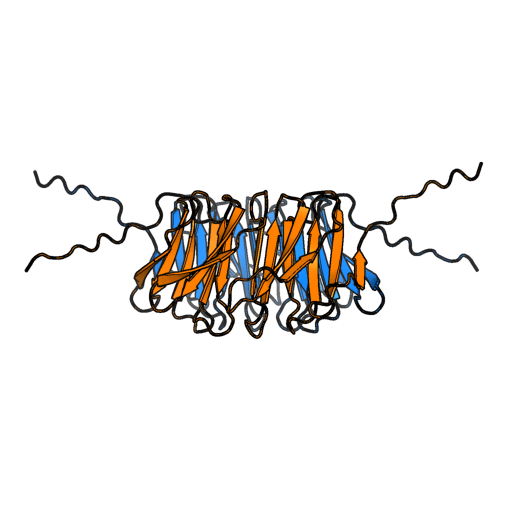31 2 GLY B CA 1
ATOM 1423 C C . GLY B 1 2 ? -10.695 -36.75 -15.414 1 34.31 2 GLY B C 1
ATOM 1424 O O . GLY B 1 2 ? -10.742 -36.594 -14.195 1 34.31 2 GLY B O 1
ATOM 1425 N N . LYS B 1 3 ? -9.5 -36.844 -15.781 1 37.56 3 LYS B N 1
ATOM 1426 C CA . LYS B 1 3 ? -8.516 -35.906 -15.258 1 37.56 3 LYS B CA 1
ATOM 1427 C C . LYS B 1 3 ? -9.062 -34.469 -15.258 1 37.56 3 LYS B C 1
ATOM 1429 O O . LYS B 1 3 ? -9.484 -33.969 -16.297 1 37.56 3 LYS B O 1
ATOM 1434 N N . CYS B 1 4 ? -9.859 -34.156 -14.25 1 35.97 4 CYS B N 1
ATOM 1435 C CA . CYS B 1 4 ? -10.234 -32.75 -14.078 1 35.97 4 CYS B CA 1
ATOM 1436 C C . CYS B 1 4 ? -9.023 -31.844 -14.203 1 35.97 4 CYS B C 1
ATOM 1438 O O . CYS B 1 4 ? -8.07 -31.953 -13.438 1 35.97 4 CYS B O 1
ATOM 1440 N N . TYR B 1 5 ? -8.484 -31.641 -15.367 1 36.31 5 TYR B N 1
ATOM 1441 C CA . TYR B 1 5 ? -7.441 -30.625 -15.555 1 36.31 5 TYR B CA 1
ATOM 1442 C C . TYR B 1 5 ? -7.895 -29.266 -15.039 1 36.31 5 TYR B C 1
ATOM 1444 O O . TYR B 1 5 ? -8.914 -28.734 -15.477 1 36.31 5 TYR B O 1
ATOM 1452 N N . HIS B 1 6 ? -7.914 -29.219 -13.711 1 40.44 6 HIS B N 1
ATOM 1453 C CA . HIS B 1 6 ? -8.148 -27.844 -13.281 1 40.44 6 HIS B CA 1
ATOM 1454 C C . HIS B 1 6 ? -7.152 -26.891 -13.938 1 40.44 6 HIS B C 1
ATOM 1456 O O . HIS B 1 6 ? -5.941 -27.109 -13.891 1 40.44 6 HIS B O 1
ATOM 1462 N N . THR B 1 7 ? -7.43 -26.578 -15.156 1 44.38 7 THR B N 1
ATOM 1463 C CA . THR B 1 7 ? -6.629 -25.516 -15.758 1 44.38 7 THR B CA 1
ATOM 1464 C C . THR B 1 7 ? -6.562 -24.297 -14.836 1 44.38 7 THR B C 1
ATOM 1466 O O . THR B 1 7 ? -7.59 -23.688 -14.523 1 44.38 7 THR B O 1
ATOM 1469 N N . PHE B 1 8 ? -5.605 -24.406 -13.914 1 54.31 8 PHE B N 1
ATOM 1470 C CA . PHE B 1 8 ? -5.398 -23.156 -13.195 1 54.31 8 PHE B CA 1
ATOM 1471 C C . PHE B 1 8 ? -5.043 -22.031 -14.164 1 54.31 8 PHE B C 1
ATOM 1473 O O . PHE B 1 8 ? -4.223 -22.219 -15.062 1 54.31 8 PHE B O 1
ATOM 1480 N N . ARG B 1 9 ? -6.07 -21.109 -14.523 1 62.53 9 ARG B N 1
ATOM 1481 C CA . ARG B 1 9 ? -5.746 -19.953 -15.352 1 62.53 9 ARG B CA 1
ATOM 1482 C C . ARG B 1 9 ? -5.195 -18.812 -14.516 1 62.53 9 ARG B C 1
ATOM 1484 O O . ARG B 1 9 ? -5.895 -18.281 -13.641 1 62.53 9 ARG B O 1
ATOM 1491 N N . GLY B 1 10 ? -3.789 -18.609 -14.586 1 82 10 GLY B N 1
ATOM 1492 C CA . GLY B 1 10 ? -3.262 -17.391 -13.992 1 82 10 GLY B CA 1
ATOM 1493 C C . GLY B 1 10 ? -4.02 -16.141 -14.406 1 82 10 GLY B C 1
ATOM 1494 O O . GLY B 1 10 ? -5.168 -16.219 -14.844 1 82 10 GLY B O 1
ATOM 1495 N N . HIS B 1 11 ? -3.582 -15.078 -14.078 1 92.94 11 HIS B N 1
ATOM 1496 C CA . HIS B 1 11 ? -4.211 -13.82 -14.461 1 92.94 11 HIS B CA 1
ATOM 1497 C C . HIS B 1 11 ? -4.078 -13.562 -15.953 1 92.94 11 HIS B C 1
ATOM 1499 O O . HIS B 1 11 ? -3.096 -13.984 -16.578 1 92.94 11 HIS B O 1
ATOM 1505 N N . SER B 1 12 ? -5 -13.016 -16.594 1 92.06 12 SER B N 1
ATOM 1506 C CA . SER B 1 12 ? -4.992 -12.727 -18.016 1 92.06 12 SER B CA 1
ATOM 1507 C C . SER B 1 12 ? -4.582 -11.289 -18.297 1 92.06 12 SER B C 1
ATOM 1509 O O . SER B 1 12 ? -4.555 -10.852 -19.438 1 92.06 12 SER B O 1
ATOM 1511 N N . ALA B 1 13 ? -4.324 -10.531 -17.297 1 95.31 13 ALA B N 1
ATOM 1512 C CA . ALA B 1 13 ? -3.879 -9.141 -17.391 1 95.31 13 ALA B CA 1
ATOM 1513 C C . ALA B 1 13 ? -2.873 -8.812 -16.297 1 95.31 13 ALA B C 1
ATOM 1515 O O . ALA B 1 13 ? -2.398 -9.711 -15.594 1 95.31 13 ALA B O 1
ATOM 1516 N N . GLU B 1 14 ? -2.496 -7.582 -16.188 1 96 14 GLU B N 1
ATOM 1517 C CA . GLU B 1 14 ? -1.499 -7.113 -15.219 1 96 14 GLU B CA 1
ATOM 1518 C C . GLU B 1 14 ? -1.914 -7.441 -13.789 1 96 14 GLU B C 1
ATOM 1520 O O . GLU B 1 14 ? -3.09 -7.332 -13.438 1 96 14 GLU B O 1
ATOM 1525 N N . ILE B 1 15 ? -0.983 -7.844 -12.977 1 97.31 15 ILE B N 1
ATOM 1526 C CA . ILE B 1 15 ? -1.169 -7.914 -11.531 1 97.31 15 ILE B CA 1
ATOM 1527 C C . ILE B 1 15 ? -0.708 -6.609 -10.891 1 97.31 15 ILE B C 1
ATOM 1529 O O . ILE B 1 15 ? 0.432 -6.184 -11.086 1 97.31 15 ILE B O 1
ATOM 1533 N N . VAL B 1 16 ? -1.52 -6.016 -10.07 1 97 16 VAL B N 1
ATOM 1534 C CA . VAL B 1 16 ? -1.258 -4.641 -9.656 1 97 16 VAL B CA 1
ATOM 1535 C C . VAL B 1 16 ? -0.97 -4.59 -8.156 1 97 16 VAL B C 1
ATOM 1537 O O . VAL B 1 16 ? -0.356 -3.639 -7.672 1 97 16 VAL B O 1
ATOM 1540 N N . CYS B 1 17 ? -1.442 -5.527 -7.41 1 97.81 17 CYS B N 1
ATOM 1541 C CA . CYS B 1 17 ? -1.241 -5.508 -5.969 1 97.81 17 CYS B CA 1
ATOM 1542 C C . CYS B 1 17 ? -1.081 -6.918 -5.418 1 97.81 17 CYS B C 1
ATOM 1544 O O . CYS B 1 17 ? -1.56 -7.883 -6.02 1 97.81 17 CYS B O 1
ATOM 1546 N N . LEU B 1 18 ? -0.385 -7.02 -4.336 1 97.81 18 LEU B N 1
ATOM 1547 C CA . LEU B 1 18 ? -0.04 -8.258 -3.646 1 97.81 18 LEU B CA 1
ATOM 1548 C C . LEU B 1 18 ? -0.351 -8.148 -2.156 1 97.81 18 LEU B C 1
ATOM 1550 O O . LEU B 1 18 ? -0.313 -7.059 -1.586 1 97.81 18 LEU B O 1
ATOM 1554 N N . SER B 1 19 ? -0.606 -9.258 -1.599 1 98.19 19 SER B N 1
ATOM 1555 C CA . SER B 1 19 ? -0.713 -9.32 -0.144 1 98.19 19 SER B CA 1
ATOM 1556 C C . SER B 1 19 ? -0.468 -10.734 0.371 1 98.19 19 SER B C 1
ATOM 1558 O O . SER B 1 19 ? -1.117 -11.68 -0.073 1 98.19 19 SER B O 1
ATOM 1560 N N . PHE B 1 20 ? 0.47 -10.898 1.3 1 97.81 20 PHE B N 1
ATOM 1561 C CA . PHE B 1 20 ? 0.603 -12.141 2.053 1 97.81 20 PHE B CA 1
ATOM 1562 C C . PHE B 1 20 ? -0.413 -12.203 3.188 1 97.81 20 PHE B C 1
ATOM 1564 O O . PHE B 1 20 ? -0.689 -11.188 3.83 1 97.81 20 PHE B O 1
ATOM 1571 N N . ASN B 1 21 ? -0.88 -13.391 3.424 1 97.69 21 ASN B N 1
ATOM 1572 C CA . ASN B 1 21 ? -1.612 -13.492 4.68 1 97.69 21 ASN B CA 1
ATOM 1573 C C . ASN B 1 21 ? -0.669 -13.5 5.879 1 97.69 21 ASN B C 1
ATOM 1575 O O . ASN B 1 21 ? 0.53 -13.742 5.73 1 97.69 21 ASN B O 1
ATOM 1579 N N . PRO B 1 22 ? -1.232 -13.219 7.031 1 96.31 22 PRO B N 1
ATOM 1580 C CA . PRO B 1 22 ? -0.361 -13.078 8.203 1 96.31 22 PRO B CA 1
ATOM 1581 C C . PRO B 1 22 ? 0.432 -14.344 8.5 1 96.31 22 PRO B C 1
ATOM 1583 O O . PRO B 1 22 ? 1.539 -14.273 9.039 1 96.31 22 PRO B O 1
ATOM 1586 N N . GLN B 1 23 ? -0.045 -15.477 8.141 1 95.06 23 GLN B N 1
ATOM 1587 C CA . GLN B 1 23 ? 0.605 -16.75 8.383 1 95.06 23 GLN B CA 1
ATOM 1588 C C . GLN B 1 23 ? 1.667 -17.047 7.324 1 95.06 23 GLN B C 1
ATOM 1590 O O . GLN B 1 23 ? 2.41 -18.016 7.434 1 95.06 23 GLN B O 1
ATOM 1595 N N . SER B 1 24 ? 1.688 -16.266 6.336 1 95.75 24 SER B N 1
ATOM 1596 C CA . SER B 1 24 ? 2.639 -16.391 5.234 1 95.75 24 SER B CA 1
ATOM 1597 C C . SER B 1 24 ? 2.5 -17.734 4.52 1 95.75 24 SER B C 1
ATOM 1599 O O . SER B 1 24 ? 3.49 -18.297 4.066 1 95.75 24 SER B O 1
ATOM 1601 N N . THR B 1 25 ? 1.304 -18.25 4.473 1 95.75 25 THR B N 1
ATOM 1602 C CA . THR B 1 25 ? 1.026 -19.484 3.762 1 95.75 25 THR B CA 1
ATOM 1603 C C . THR B 1 25 ? 0.354 -19.203 2.422 1 95.75 25 THR B C 1
ATOM 1605 O O . THR B 1 25 ? 0.403 -20.031 1.509 1 95.75 25 THR B O 1
ATOM 1608 N N . LEU B 1 26 ? -0.288 -18.078 2.309 1 96.69 26 LEU B N 1
ATOM 1609 C CA . LEU B 1 26 ? -1.004 -17.688 1.1 1 96.69 26 LEU B CA 1
ATOM 1610 C C . LEU B 1 26 ? -0.47 -16.375 0.556 1 96.69 26 LEU B C 1
ATOM 1612 O O . LEU B 1 26 ? -0.107 -15.477 1.327 1 96.69 26 LEU B O 1
ATOM 1616 N N . LEU B 1 27 ? -0.438 -16.234 -0.736 1 97.12 27 LEU B N 1
ATOM 1617 C CA . LEU B 1 27 ? -0.269 -14.969 -1.447 1 97.12 27 LEU B CA 1
ATOM 1618 C C . LEU B 1 27 ? -1.512 -14.641 -2.264 1 97.12 27 LEU B C 1
ATOM 1620 O O . LEU B 1 27 ? -2.021 -15.484 -3.004 1 97.12 27 LEU B O 1
ATOM 1624 N N . ALA B 1 28 ? -2.031 -13.43 -2.061 1 98.25 28 ALA B N 1
ATOM 1625 C CA . ALA B 1 28 ? -3.121 -12.93 -2.896 1 98.25 28 ALA B CA 1
ATOM 1626 C C . ALA B 1 28 ? -2.596 -12.008 -3.99 1 98.25 28 ALA B C 1
ATOM 1628 O O . ALA B 1 28 ? -1.703 -11.195 -3.746 1 98.25 28 ALA B O 1
ATOM 1629 N N . THR B 1 29 ? -3.1 -12.164 -5.145 1 98.12 29 THR B N 1
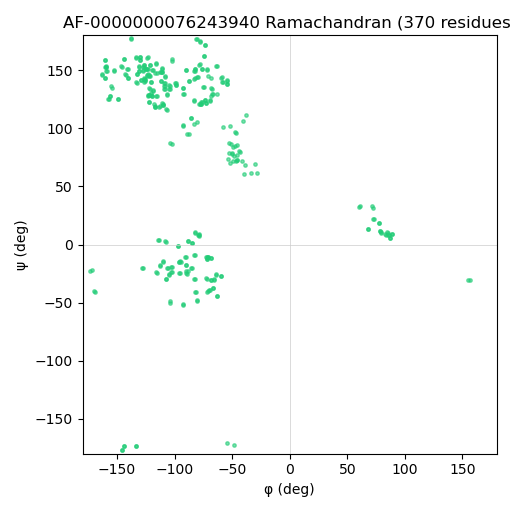ATOM 1630 C CA . THR B 1 29 ? -2.785 -11.297 -6.277 1 98.12 29 THR B CA 1
ATOM 1631 C C . THR B 1 29 ? -4.043 -10.609 -6.801 1 98.12 29 THR B C 1
ATOM 1633 O O . THR B 1 29 ? -5.066 -11.266 -7.023 1 98.12 29 THR B O 1
ATOM 1636 N N . GLY B 1 30 ? -4.027 -9.297 -6.934 1 98.38 30 GLY B N 1
ATOM 1637 C CA . GLY B 1 30 ? -5.09 -8.523 -7.562 1 98.38 30 GLY B CA 1
ATOM 1638 C C . GLY B 1 30 ? -4.734 -8.047 -8.953 1 98.38 30 GLY B C 1
ATOM 1639 O O . GLY B 1 30 ? -3.645 -7.512 -9.172 1 98.38 30 GLY B O 1
ATOM 1640 N N . SER B 1 31 ? -5.68 -8.172 -9.844 1 98.06 31 SER B N 1
ATOM 1641 C CA . SER B 1 31 ? -5.336 -8 -11.258 1 98.06 31 SER B CA 1
ATOM 1642 C C . SER B 1 31 ? -6.289 -7.031 -11.945 1 98.06 31 SER B C 1
ATOM 1644 O O . SER B 1 31 ? -7.398 -6.793 -11.461 1 98.06 31 SER B O 1
ATOM 1646 N N . MET B 1 32 ? -5.801 -6.551 -13.062 1 97.38 32 MET B N 1
ATOM 1647 C CA . MET B 1 32 ? -6.621 -5.746 -13.961 1 97.38 32 MET B CA 1
ATOM 1648 C C . MET B 1 32 ? -7.66 -6.609 -14.672 1 97.38 32 MET B C 1
ATOM 1650 O O . MET B 1 32 ? -8.602 -6.086 -15.266 1 97.38 32 MET B O 1
ATOM 1654 N N . ASP B 1 33 ? -7.598 -7.996 -14.641 1 96.5 33 ASP B N 1
ATOM 1655 C CA . ASP B 1 33 ? -8.578 -8.875 -15.273 1 96.5 33 ASP B CA 1
ATOM 1656 C C . ASP B 1 33 ? -9.836 -8.992 -14.414 1 96.5 33 ASP B C 1
ATOM 1658 O O . ASP B 1 33 ? -10.664 -9.875 -14.641 1 96.5 33 ASP B O 1
ATOM 1662 N N . THR B 1 34 ? -9.969 -8.242 -13.383 1 97.94 34 THR B N 1
ATOM 1663 C CA . THR B 1 34 ? -11.125 -8.062 -12.508 1 97.94 34 THR B CA 1
ATOM 1664 C C . THR B 1 34 ? -11.195 -9.172 -11.461 1 97.94 34 THR B C 1
ATOM 1666 O O . THR B 1 34 ? -12.18 -9.273 -10.727 1 97.94 34 THR B O 1
ATOM 1669 N N . THR B 1 35 ? -10.141 -9.984 -11.375 1 97.25 35 THR B N 1
ATOM 1670 C CA . THR B 1 35 ? -10.148 -11.055 -10.391 1 97.25 35 THR B CA 1
ATOM 1671 C C . THR B 1 35 ? -8.961 -10.922 -9.438 1 97.25 35 THR B C 1
ATOM 1673 O O . THR B 1 35 ? -7.969 -10.266 -9.766 1 97.25 35 THR B O 1
ATOM 1676 N N . ALA B 1 36 ? -9.141 -11.453 -8.297 1 98.06 36 ALA B N 1
ATOM 1677 C CA . ALA B 1 36 ? -8.031 -11.766 -7.395 1 98.06 36 ALA B CA 1
ATOM 1678 C C . ALA B 1 36 ? -7.867 -13.273 -7.234 1 98.06 36 ALA B C 1
ATOM 1680 O O . ALA B 1 36 ? -8.828 -14.031 -7.379 1 98.06 36 ALA B O 1
ATOM 1681 N N . LYS B 1 37 ? -6.688 -13.648 -7.043 1 97.19 37 LYS B N 1
ATOM 1682 C CA . LYS B 1 37 ? -6.41 -15.07 -6.863 1 97.19 37 LYS B CA 1
ATOM 1683 C C . LYS B 1 37 ? -5.625 -15.32 -5.578 1 97.19 37 LYS B C 1
ATOM 1685 O O . LYS B 1 37 ? -4.793 -14.5 -5.188 1 97.19 37 LYS B O 1
ATOM 1690 N N . LEU B 1 38 ? -5.957 -16.422 -4.938 1 97.12 38 LEU B N 1
ATOM 1691 C CA . LEU B 1 38 ? -5.215 -16.891 -3.771 1 97.12 38 LEU B CA 1
ATOM 1692 C C . LEU B 1 38 ? -4.332 -18.078 -4.137 1 97.12 38 LEU B C 1
ATOM 1694 O O . LEU B 1 38 ? -4.785 -19.016 -4.793 1 97.12 38 LEU B O 1
ATOM 1698 N N . TRP B 1 39 ? -3.121 -18 -3.684 1 95.06 39 TRP B N 1
ATOM 1699 C CA . TRP B 1 39 ? -2.139 -19.031 -3.996 1 95.06 39 TRP B CA 1
ATOM 1700 C C . TRP B 1 39 ? -1.569 -19.641 -2.721 1 95.06 39 TRP B C 1
ATOM 1702 O O . TRP B 1 39 ? -1.134 -18.922 -1.819 1 95.06 39 TRP B O 1
ATOM 1712 N N . ASP B 1 40 ? -1.603 -20.984 -2.648 1 94.25 40 ASP B N 1
ATOM 1713 C CA . ASP B 1 40 ? -0.883 -21.703 -1.601 1 94.25 40 ASP B CA 1
ATOM 1714 C C . ASP B 1 40 ? 0.613 -21.766 -1.903 1 94.25 40 ASP B C 1
ATOM 1716 O O . ASP B 1 40 ? 1.025 -22.344 -2.908 1 94.25 40 ASP B O 1
ATOM 1720 N N . LEU B 1 41 ? 1.425 -21.281 -1.101 1 91.56 41 LEU B N 1
ATOM 1721 C CA . LEU B 1 41 ? 2.84 -21.094 -1.4 1 91.56 41 LEU B CA 1
ATOM 1722 C C . LEU B 1 41 ? 3.613 -22.391 -1.173 1 91.56 41 LEU B C 1
ATOM 1724 O O . LEU B 1 41 ? 4.68 -22.594 -1.761 1 91.56 41 LEU B O 1
ATOM 1728 N N . GLU B 1 42 ? 3.174 -23.188 -0.276 1 89.81 42 GLU B N 1
ATOM 1729 C CA . GLU B 1 42 ? 3.822 -24.469 -0.05 1 89.81 42 GLU B CA 1
ATOM 1730 C C . GLU B 1 42 ? 3.561 -25.438 -1.207 1 89.81 42 GLU B C 1
ATOM 1732 O O . GLU B 1 42 ? 4.473 -26.125 -1.666 1 89.81 42 GLU B O 1
ATOM 1737 N N . LYS B 1 43 ? 2.355 -25.453 -1.73 1 85.5 43 LYS B N 1
ATOM 1738 C CA . LYS B 1 43 ? 1.98 -26.359 -2.807 1 85.5 43 LYS B CA 1
ATOM 1739 C C . LYS B 1 43 ? 2.248 -25.734 -4.172 1 85.5 43 LYS B C 1
ATOM 1741 O O . LYS B 1 43 ? 2.326 -26.453 -5.18 1 85.5 43 LYS B O 1
ATOM 1746 N N . GLY B 1 44 ? 2.301 -24.406 -4.184 1 81.5 44 GLY B N 1
ATOM 1747 C CA . GLY B 1 44 ? 2.492 -23.703 -5.441 1 81.5 44 GLY B CA 1
ATOM 1748 C C . GLY B 1 44 ? 1.273 -23.75 -6.344 1 81.5 44 GLY B C 1
ATOM 1749 O O . GLY B 1 44 ? 1.401 -23.844 -7.566 1 81.5 44 GLY B O 1
ATOM 1750 N N . GLU B 1 45 ? 0.082 -23.766 -5.75 1 86.75 45 GLU B N 1
ATOM 1751 C CA . GLU B 1 45 ? -1.152 -23.906 -6.516 1 86.75 45 GLU B CA 1
ATOM 1752 C C . GLU B 1 45 ? -2.145 -22.797 -6.164 1 86.75 45 GLU B C 1
ATOM 1754 O O . GLU B 1 45 ? -2.129 -22.281 -5.051 1 86.75 45 GLU B O 1
ATOM 1759 N N . GLU B 1 46 ? -2.922 -22.5 -7.152 1 92.19 46 GLU B N 1
ATOM 1760 C CA . GLU B 1 46 ? -4.059 -21.609 -6.891 1 92.19 46 GLU B CA 1
ATOM 1761 C C . GLU B 1 46 ? -5.102 -22.297 -6.016 1 92.19 46 GLU B C 1
ATOM 1763 O O . GLU B 1 46 ? -5.477 -23.453 -6.27 1 92.19 46 GLU B O 1
ATOM 1768 N N . VAL B 1 47 ? -5.602 -21.641 -5.043 1 93.62 47 VAL B N 1
ATOM 1769 C CA . VAL B 1 47 ? -6.566 -22.281 -4.16 1 93.62 47 VAL B CA 1
ATOM 1770 C C . VAL B 1 47 ? -7.938 -21.625 -4.336 1 93.62 47 VAL B C 1
ATOM 1772 O O . VAL B 1 47 ? -8.961 -22.219 -3.99 1 93.62 47 VAL B O 1
ATOM 1775 N N . ALA B 1 48 ? -7.988 -20.438 -4.891 1 94.88 48 ALA B N 1
ATOM 1776 C CA . ALA B 1 48 ? -9.266 -19.766 -5.129 1 94.88 48 ALA B CA 1
ATOM 1777 C C . ALA B 1 48 ? -9.117 -18.625 -6.121 1 94.88 48 ALA B C 1
ATOM 1779 O O . ALA B 1 48 ? -8.07 -17.969 -6.168 1 94.88 48 ALA B O 1
ATOM 1780 N N . THR B 1 49 ? -10.094 -18.406 -6.91 1 95.75 49 THR B N 1
ATOM 1781 C CA . THR B 1 49 ? -10.266 -17.203 -7.703 1 95.75 49 THR B CA 1
ATOM 1782 C C . THR B 1 49 ? -11.438 -16.375 -7.172 1 95.75 49 THR B C 1
ATOM 1784 O O . THR B 1 49 ? -12.562 -16.859 -7.082 1 95.75 49 THR B O 1
ATOM 1787 N N . LEU B 1 50 ? -11.172 -15.195 -6.805 1 97.75 50 LEU B N 1
ATOM 1788 C CA . LEU B 1 50 ? -12.188 -14.273 -6.305 1 97.75 50 LEU B CA 1
ATOM 1789 C C . LEU B 1 50 ? -12.742 -13.414 -7.434 1 97.75 50 LEU B C 1
ATOM 1791 O O . LEU B 1 50 ? -12.117 -12.438 -7.852 1 97.75 50 LEU B O 1
ATOM 1795 N N . SER B 1 51 ? -13.906 -13.828 -7.84 1 96.94 51 SER B N 1
ATOM 1796 C CA . SER B 1 51 ? -14.539 -13.203 -8.992 1 96.94 51 SER B CA 1
ATOM 1797 C C . SER B 1 51 ? -15.844 -12.523 -8.609 1 96.94 51 SER B C 1
ATOM 1799 O O . SER B 1 51 ? -16.734 -13.156 -8.047 1 96.94 51 SER B O 1
ATOM 1801 N N . GLY B 1 52 ? -15.914 -11.273 -8.812 1 96.31 52 GLY B N 1
ATOM 1802 C CA . GLY B 1 52 ? -17.141 -10.555 -8.516 1 96.31 52 GLY B CA 1
ATOM 1803 C C . GLY B 1 52 ? -17.125 -9.109 -8.992 1 96.31 52 GLY B C 1
ATOM 1804 O O . GLY B 1 52 ? -18.172 -8.484 -9.156 1 96.31 52 GLY B O 1
ATOM 1805 N N . HIS B 1 53 ? -15.93 -8.617 -9.164 1 98.12 53 HIS B N 1
ATOM 1806 C CA . HIS B 1 53 ? -15.781 -7.246 -9.625 1 98.12 53 HIS B CA 1
ATOM 1807 C C . HIS B 1 53 ? -16.016 -7.145 -11.133 1 98.12 53 HIS B C 1
ATOM 1809 O O . HIS B 1 53 ? -15.859 -8.133 -11.859 1 98.12 53 HIS B O 1
ATOM 1815 N N . SER B 1 54 ? -16.422 -6.004 -11.602 1 98.38 54 SER B N 1
ATOM 1816 C CA . SER B 1 54 ? -16.656 -5.766 -13.016 1 98.38 54 SER B CA 1
ATOM 1817 C C . SER B 1 54 ? -15.578 -4.867 -13.617 1 98.38 54 SER B C 1
ATOM 1819 O O . SER B 1 54 ? -15.656 -4.492 -14.789 1 98.38 54 SER B O 1
ATOM 1821 N N . ALA B 1 55 ? -14.594 -4.473 -12.844 1 98.5 55 ALA B N 1
ATOM 1822 C CA . ALA B 1 55 ? -13.453 -3.674 -13.289 1 98.5 55 ALA B CA 1
ATOM 1823 C C . ALA B 1 55 ? -12.188 -4.062 -12.531 1 98.5 55 ALA B C 1
ATOM 1825 O O . ALA B 1 55 ? -12.203 -4.988 -11.719 1 98.5 55 ALA B O 1
ATOM 1826 N N . GLU B 1 56 ? -11.109 -3.398 -12.781 1 98.12 56 GLU B N 1
ATOM 1827 C CA . GLU B 1 56 ? -9.781 -3.715 -12.258 1 98.12 56 GLU B CA 1
ATOM 1828 C C . GLU B 1 56 ? -9.773 -3.693 -10.727 1 98.12 56 GLU B C 1
ATOM 1830 O O . GLU B 1 56 ? -10.43 -2.852 -10.109 1 98.12 56 GLU B O 1
ATOM 1835 N N . ILE B 1 57 ? -9.031 -4.562 -10.188 1 98.56 57 ILE B N 1
ATOM 1836 C CA . ILE B 1 57 ? -8.758 -4.559 -8.75 1 98.56 57 ILE B CA 1
ATOM 1837 C C . ILE B 1 57 ? -7.48 -3.777 -8.469 1 98.56 57 ILE B C 1
ATOM 1839 O O . ILE B 1 57 ? -6.441 -4.027 -9.086 1 98.56 57 ILE B O 1
ATOM 1843 N N . ILE B 1 58 ? -7.488 -2.887 -7.445 1 97.75 58 ILE B N 1
ATOM 1844 C CA . ILE B 1 58 ? -6.336 -2.021 -7.223 1 97.75 58 ILE B CA 1
ATOM 1845 C C . ILE B 1 58 ? -5.883 -2.135 -5.77 1 97.75 58 ILE B C 1
ATOM 1847 O O . ILE B 1 58 ? -4.777 -1.712 -5.422 1 97.75 58 ILE B O 1
ATOM 1851 N N . ALA B 1 59 ? -6.695 -2.561 -4.945 1 98.38 59 ALA B N 1
ATOM 1852 C CA . ALA B 1 59 ? -6.375 -2.721 -3.529 1 98.38 59 ALA B CA 1
ATOM 1853 C C . ALA B 1 59 ? -6.66 -4.145 -3.059 1 98.38 59 ALA B C 1
ATOM 1855 O O . ALA B 1 59 ? -7.652 -4.75 -3.465 1 98.38 59 ALA B O 1
ATOM 1856 N N . LEU B 1 60 ? -5.848 -4.602 -2.283 1 98.44 60 LEU B N 1
ATOM 1857 C CA . LEU B 1 60 ? -5.867 -5.965 -1.766 1 98.44 60 LEU B CA 1
ATOM 1858 C C . LEU B 1 60 ? -5.285 -6.016 -0.356 1 98.44 60 LEU B C 1
ATOM 1860 O O . LEU B 1 60 ? -4.168 -5.551 -0.121 1 98.44 60 LEU B O 1
ATOM 1864 N N . SER B 1 61 ? -6.074 -6.562 0.544 1 98.25 61 SER B N 1
ATOM 1865 C CA . SER B 1 61 ? -5.578 -6.594 1.916 1 98.25 61 SER B CA 1
ATOM 1866 C C . SER B 1 61 ? -6.238 -7.711 2.717 1 98.25 61 SER B C 1
ATOM 1868 O O . SER B 1 61 ? -7.465 -7.789 2.789 1 98.25 61 SER B O 1
ATOM 1870 N N . PHE B 1 62 ? -5.445 -8.555 3.369 1 98.5 62 PHE B N 1
ATOM 1871 C CA . PHE B 1 62 ? -5.938 -9.492 4.375 1 98.5 62 PHE B CA 1
ATOM 1872 C C . PHE B 1 62 ? -6.23 -8.773 5.688 1 98.5 62 PHE B C 1
ATOM 1874 O O . PHE B 1 62 ? -5.578 -7.781 6.016 1 98.5 62 PHE B O 1
ATOM 1881 N N . ASN B 1 63 ? -7.188 -9.352 6.383 1 98 63 ASN B N 1
ATOM 1882 C CA . ASN B 1 63 ? -7.309 -8.883 7.758 1 98 63 ASN B CA 1
ATOM 1883 C C . ASN B 1 63 ? -6.238 -9.5 8.656 1 98 63 ASN B C 1
ATOM 1885 O O . ASN B 1 63 ? -5.469 -10.359 8.211 1 98 63 ASN B O 1
ATOM 1889 N N . THR B 1 64 ? -6.184 -9.078 9.844 1 96.56 64 THR B N 1
ATOM 1890 C CA . THR B 1 64 ? -5.098 -9.438 10.75 1 96.56 64 THR B CA 1
ATOM 1891 C C . THR B 1 64 ? -5.121 -10.93 11.055 1 96.56 64 THR B C 1
ATOM 1893 O O . THR B 1 64 ? -4.07 -11.547 11.25 1 96.56 64 THR B O 1
ATOM 1896 N N . THR B 1 65 ? -6.281 -11.547 11.055 1 97.31 65 THR B N 1
ATOM 1897 C CA . THR B 1 65 ? -6.391 -12.969 11.367 1 97.31 65 THR B CA 1
ATOM 1898 C C . THR B 1 65 ? -6.137 -13.82 10.133 1 97.31 65 THR B C 1
ATOM 1900 O O . THR B 1 65 ? -5.891 -15.023 10.234 1 97.31 65 THR B O 1
ATOM 1903 N N . GLY B 1 66 ? -6.281 -13.234 8.992 1 97.94 66 GLY B N 1
ATOM 1904 C CA . GLY B 1 66 ? -5.996 -13.922 7.746 1 97.94 66 GLY B CA 1
ATOM 1905 C C . GLY B 1 66 ? -7.184 -14.703 7.215 1 97.94 66 GLY B C 1
ATOM 1906 O O . GLY B 1 66 ? -7.062 -15.422 6.215 1 97.94 66 GLY B O 1
ATOM 1907 N N . ASP B 1 67 ? -8.297 -14.578 7.84 1 98.19 67 ASP B N 1
ATOM 1908 C CA . ASP B 1 67 ? -9.453 -15.375 7.438 1 98.19 67 ASP B CA 1
ATOM 1909 C C . ASP B 1 67 ? -10.344 -14.602 6.473 1 98.19 67 ASP B C 1
ATOM 1911 O O . ASP B 1 67 ? -11.258 -15.164 5.867 1 98.19 67 ASP B O 1
ATOM 1915 N N . ARG B 1 68 ? -10.172 -13.297 6.355 1 98.69 68 ARG B N 1
ATOM 1916 C CA . ARG B 1 68 ? -10.875 -12.477 5.379 1 98.69 68 ARG B CA 1
ATOM 1917 C C . ARG B 1 68 ? -9.891 -11.664 4.535 1 98.69 68 ARG B C 1
ATOM 1919 O O . ARG B 1 68 ? -8.773 -11.383 4.977 1 98.69 68 ARG B O 1
ATOM 1926 N N . ILE B 1 69 ? -10.312 -11.32 3.338 1 98.75 69 ILE B N 1
ATOM 1927 C CA . ILE B 1 69 ? -9.547 -10.453 2.445 1 98.75 69 ILE B CA 1
ATOM 1928 C C . ILE B 1 69 ? -10.492 -9.5 1.724 1 98.75 69 ILE B C 1
ATOM 1930 O O . ILE B 1 69 ? -11.625 -9.859 1.396 1 98.75 69 ILE B O 1
ATOM 1934 N N . ILE B 1 70 ? -10.055 -8.25 1.507 1 98.88 70 ILE B N 1
ATOM 1935 C CA . ILE B 1 70 ? -10.867 -7.305 0.747 1 98.88 70 ILE B CA 1
ATOM 1936 C C . ILE B 1 70 ? -10.195 -7.016 -0.594 1 98.88 70 ILE B C 1
ATOM 1938 O O . ILE B 1 70 ? -8.969 -7.059 -0.705 1 98.88 70 ILE B O 1
ATOM 1942 N N . THR B 1 71 ? -10.953 -6.77 -1.546 1 98.88 71 THR B N 1
ATOM 1943 C CA . THR B 1 71 ? -10.547 -6.285 -2.859 1 98.88 71 THR B CA 1
ATOM 1944 C C . THR B 1 71 ? -11.242 -4.969 -3.189 1 98.88 71 THR B C 1
ATOM 1946 O O . THR B 1 71 ? -12.477 -4.883 -3.145 1 98.88 71 THR B O 1
ATOM 1949 N N . GLY B 1 72 ? -10.484 -3.926 -3.457 1 98.88 72 GLY B N 1
ATOM 1950 C CA . GLY B 1 72 ? -11.008 -2.658 -3.939 1 98.88 72 GLY B CA 1
ATOM 1951 C C . GLY B 1 72 ? -10.875 -2.49 -5.441 1 98.88 72 GLY B C 1
ATOM 1952 O O . GLY B 1 72 ? -9.836 -2.807 -6.016 1 98.88 72 GLY B O 1
ATOM 1953 N N . SER B 1 73 ? -11.891 -1.959 -6.023 1 98.88 73 SER B N 1
ATOM 1954 C CA . SER B 1 73 ? -11.961 -2.023 -7.48 1 98.88 73 SER B CA 1
ATOM 1955 C C . SER B 1 73 ? -12.328 -0.671 -8.078 1 98.88 73 SER B C 1
ATOM 1957 O O . SER B 1 73 ? -12.93 0.168 -7.402 1 98.88 73 SER B O 1
ATOM 1959 N N . PHE B 1 74 ? -12.039 -0.56 -9.312 1 98.62 74 PHE B N 1
ATOM 1960 C CA . PHE B 1 74 ? -12.438 0.59 -10.117 1 98.62 74 PHE B CA 1
ATOM 1961 C C . PHE B 1 74 ? -13.938 0.554 -10.398 1 98.62 74 PHE B C 1
ATOM 1963 O O . PHE B 1 74 ? -14.508 1.547 -10.852 1 98.62 74 PHE B O 1
ATOM 1970 N N . ASP B 1 75 ? -14.656 -0.553 -10.102 1 98.69 75 ASP B N 1
ATOM 1971 C CA . ASP B 1 75 ? -16.109 -0.622 -10.297 1 98.69 75 ASP B CA 1
ATOM 1972 C C . ASP B 1 75 ? -16.844 0.06 -9.148 1 98.69 75 ASP B C 1
ATOM 1974 O O . ASP B 1 75 ? -18.047 -0.15 -8.969 1 98.69 75 ASP B O 1
ATOM 1978 N N . HIS B 1 76 ? -16.141 0.713 -8.297 1 98.75 76 HIS B N 1
ATOM 1979 C CA . HIS B 1 76 ? -16.641 1.586 -7.246 1 98.75 76 HIS B CA 1
ATOM 1980 C C . HIS B 1 76 ? -16.969 0.795 -5.984 1 98.75 76 HIS B C 1
ATOM 1982 O O . HIS B 1 76 ? -17.516 1.348 -5.023 1 98.75 76 HIS B O 1
ATOM 1988 N N . THR B 1 77 ? -16.609 -0.478 -5.961 1 98.75 77 THR B N 1
ATOM 1989 C CA . THR B 1 77 ? -16.984 -1.288 -4.809 1 98.75 77 THR B CA 1
ATOM 1990 C C . THR B 1 77 ? -15.75 -1.915 -4.156 1 98.75 77 THR B C 1
ATOM 1992 O O . THR B 1 77 ? -14.68 -1.957 -4.762 1 98.75 77 THR B O 1
ATOM 1995 N N . VAL B 1 78 ? -15.945 -2.307 -2.949 1 98.88 78 VAL B N 1
ATOM 1996 C CA . VAL B 1 78 ? -15.016 -3.168 -2.221 1 98.88 78 VAL B CA 1
ATOM 1997 C C . VAL B 1 78 ? -15.711 -4.473 -1.84 1 98.88 78 VAL B C 1
ATOM 1999 O O . VAL B 1 78 ? -16.859 -4.461 -1.388 1 98.88 78 VAL B O 1
ATOM 2002 N N . ALA B 1 79 ? -15.055 -5.555 -2.102 1 98.94 79 ALA B N 1
ATOM 2003 C CA . ALA B 1 79 ? -15.602 -6.863 -1.76 1 98.94 79 ALA B CA 1
ATOM 2004 C C . ALA B 1 79 ? -14.852 -7.484 -0.583 1 98.94 79 ALA B C 1
ATOM 2006 O O . ALA B 1 79 ? -13.625 -7.383 -0.498 1 98.94 79 ALA B O 1
ATOM 2007 N N . VAL B 1 80 ? -15.602 -8.086 0.291 1 98.88 80 VAL B N 1
ATOM 2008 C CA . VAL B 1 80 ? -15.062 -8.859 1.403 1 98.88 80 VAL B CA 1
ATOM 2009 C C . VAL B 1 80 ? -15.25 -10.352 1.144 1 98.88 80 VAL B C 1
ATOM 2011 O O . VAL B 1 80 ? -16.375 -10.805 0.878 1 98.88 80 VAL B O 1
ATOM 2014 N N . TRP B 1 81 ? -14.211 -11.086 1.262 1 98.81 81 TRP B N 1
ATOM 2015 C CA . TRP B 1 81 ? -14.242 -12.508 0.933 1 98.81 81 TRP B CA 1
ATOM 2016 C C . TRP B 1 81 ? -13.828 -13.352 2.133 1 98.81 81 TRP B C 1
ATOM 2018 O O . TRP B 1 81 ? -12.961 -12.953 2.91 1 98.81 81 TRP B O 1
ATOM 2028 N N . ASP B 1 82 ? -14.43 -14.508 2.229 1 98.62 82 ASP B N 1
ATOM 2029 C CA . ASP B 1 82 ? -13.93 -15.547 3.121 1 98.62 82 ASP B CA 1
ATOM 2030 C C . ASP B 1 82 ? -12.727 -16.266 2.508 1 98.62 82 ASP B C 1
ATOM 2032 O O . ASP B 1 82 ? -12.844 -16.875 1.444 1 98.62 82 ASP B O 1
ATOM 2036 N N . VAL B 1 83 ? -11.609 -16.25 3.152 1 98.19 83 VAL B N 1
ATOM 2037 C CA . VAL B 1 83 ? -10.375 -16.781 2.592 1 98.19 83 VAL B CA 1
ATOM 2038 C C . VAL B 1 83 ? -10.461 -18.297 2.504 1 98.19 83 VAL B C 1
ATOM 2040 O O . VAL B 1 83 ? -10 -18.906 1.53 1 98.19 83 VAL B O 1
ATOM 2043 N N . GLY B 1 84 ? -11.016 -18.922 3.447 1 96.62 84 GLY B N 1
ATOM 2044 C CA . GLY B 1 84 ? -11.102 -20.375 3.498 1 96.62 84 GLY B CA 1
ATOM 2045 C C . GLY B 1 84 ? -11.977 -20.953 2.408 1 96.62 84 GLY B C 1
ATOM 2046 O O . GLY B 1 84 ? -11.625 -21.969 1.785 1 96.62 84 GLY B O 1
ATOM 2047 N N . THR B 1 85 ? -13.094 -20.297 2.041 1 96.69 85 THR B N 1
ATOM 2048 C CA . THR B 1 85 ? -14.062 -20.859 1.106 1 96.69 85 THR B CA 1
ATOM 2049 C C . THR B 1 85 ? -13.969 -20.156 -0.248 1 96.69 85 THR B C 1
ATOM 2051 O O . THR B 1 85 ? -14.453 -20.688 -1.256 1 96.69 85 THR B O 1
ATOM 2054 N N . GLY B 1 86 ? -13.414 -19 -0.233 1 96.62 86 GLY B N 1
ATOM 2055 C CA . GLY B 1 86 ? -13.383 -18.203 -1.451 1 96.62 86 GLY B CA 1
ATOM 2056 C C . GLY B 1 86 ? -14.695 -17.516 -1.751 1 96.62 86 GLY B C 1
ATOM 2057 O O . GLY B 1 86 ? -14.875 -16.953 -2.834 1 96.62 86 GLY B O 1
ATOM 2058 N N . ARG B 1 87 ? -15.602 -17.5 -0.832 1 97.81 87 ARG B N 1
ATOM 2059 C CA . ARG B 1 87 ? -16.938 -16.953 -1.078 1 97.81 87 ARG B CA 1
ATOM 2060 C C . ARG B 1 87 ? -16.969 -15.469 -0.749 1 97.81 87 ARG B C 1
ATOM 2062 O O . ARG B 1 87 ? -16.344 -15.016 0.207 1 97.81 87 ARG B O 1
ATOM 2069 N N . LEU B 1 88 ? -17.828 -14.82 -1.464 1 98.5 88 LEU B N 1
ATOM 2070 C CA . LEU B 1 88 ? -18.094 -13.406 -1.219 1 98.5 88 LEU B CA 1
ATOM 2071 C C . LEU B 1 88 ? -18.984 -13.227 0.012 1 98.5 88 LEU B C 1
ATOM 2073 O O . LEU B 1 88 ? -20.062 -13.805 0.092 1 98.5 88 LEU B O 1
ATOM 2077 N N . LEU B 1 89 ? -18.562 -12.508 0.979 1 98.5 89 LEU B N 1
ATOM 2078 C CA . LEU B 1 89 ? -19.312 -12.25 2.203 1 98.5 89 LEU B CA 1
ATOM 2079 C C . LEU B 1 89 ? -20.125 -10.969 2.08 1 98.5 89 LEU B C 1
ATOM 2081 O O . LEU B 1 89 ? -21.328 -10.961 2.377 1 98.5 89 LEU B O 1
ATOM 2085 N N . HIS B 1 90 ? -19.469 -9.898 1.684 1 98.38 90 HIS B N 1
ATOM 2086 C CA . HIS B 1 90 ? -20.109 -8.594 1.559 1 98.38 90 HIS B CA 1
ATOM 2087 C C . HIS B 1 90 ? -19.562 -7.828 0.355 1 98.38 90 HIS B C 1
ATOM 2089 O O . HIS B 1 90 ? -18.406 -8 -0.024 1 98.38 90 HIS B O 1
ATOM 2095 N N . THR B 1 91 ? -20.406 -7.055 -0.268 1 98.75 91 THR B N 1
ATOM 2096 C CA . THR B 1 91 ? -19.984 -5.992 -1.175 1 98.75 91 THR B CA 1
ATOM 2097 C C . THR B 1 91 ? -20.266 -4.621 -0.566 1 98.75 91 THR B C 1
ATOM 2099 O O . THR B 1 91 ? -21.406 -4.32 -0.197 1 98.75 91 THR B O 1
ATOM 2102 N N . LEU B 1 92 ? -19.297 -3.859 -0.377 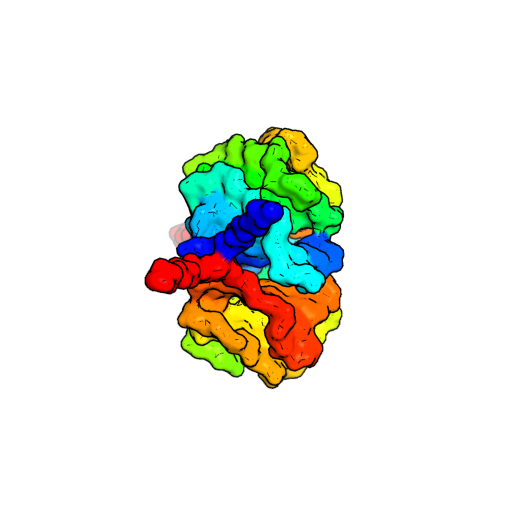1 98.81 92 LEU B N 1
ATOM 2103 C CA . LEU B 1 92 ? -19.422 -2.51 0.163 1 98.81 92 LEU B CA 1
ATOM 2104 C C . LEU B 1 92 ? -19.719 -1.507 -0.945 1 98.81 92 LEU B C 1
ATOM 2106 O O . LEU B 1 92 ? -18.844 -1.173 -1.742 1 98.81 92 LEU B O 1
ATOM 2110 N N . ILE B 1 93 ? -20.922 -1.043 -0.924 1 98.5 93 ILE B N 1
ATOM 2111 C CA . ILE B 1 93 ? -21.391 -0.158 -1.98 1 98.5 93 ILE B CA 1
ATOM 2112 C C . ILE B 1 93 ? -21.734 1.208 -1.392 1 98.5 93 ILE B C 1
ATOM 2114 O O . ILE B 1 93 ? -22.641 1.324 -0.563 1 98.5 93 ILE B O 1
ATOM 2118 N N . GLY B 1 94 ? -21.078 2.209 -1.816 1 98.25 94 GLY B N 1
ATOM 2119 C CA . GLY B 1 94 ? -21.328 3.568 -1.368 1 98.25 94 GLY B CA 1
ATOM 2120 C C . GLY B 1 94 ? -20.609 4.613 -2.195 1 98.25 94 GLY B C 1
ATOM 2121 O O . GLY B 1 94 ? -21.188 5.66 -2.518 1 98.25 94 GLY B O 1
ATOM 2122 N N . HIS B 1 95 ? -19.406 4.316 -2.537 1 98.62 95 HIS B N 1
ATOM 2123 C CA . HIS B 1 95 ? -18.609 5.234 -3.346 1 98.62 95 HIS B CA 1
ATOM 2124 C C . HIS B 1 95 ? -19.234 5.441 -4.719 1 98.62 95 HIS B C 1
ATOM 2126 O O . HIS B 1 95 ? -19.891 4.543 -5.25 1 98.62 95 HIS B O 1
ATOM 2132 N N . ARG B 1 96 ? -18.953 6.598 -5.301 1 98.25 96 ARG B N 1
ATOM 2133 C CA . ARG B 1 96 ? -19.484 6.934 -6.617 1 98.25 96 ARG B CA 1
ATOM 2134 C C . ARG B 1 96 ? -18.375 7.031 -7.648 1 98.25 96 ARG B C 1
ATOM 2136 O O . ARG B 1 96 ? -18.594 7.469 -8.781 1 98.25 96 ARG B O 1
ATOM 2143 N N . GLY B 1 97 ? -17.172 6.738 -7.23 1 98.62 97 GLY B N 1
ATOM 2144 C CA . GLY B 1 97 ? -15.992 6.676 -8.078 1 98.62 97 GLY B CA 1
ATOM 2145 C C . GLY B 1 97 ? -15.094 5.496 -7.758 1 98.62 97 GLY B C 1
ATOM 2146 O O . GLY B 1 97 ? -15.391 4.707 -6.855 1 98.62 97 GLY B O 1
ATOM 2147 N N . GLU B 1 98 ? -14.086 5.379 -8.508 1 98.69 98 GLU B N 1
ATOM 2148 C CA . GLU B 1 98 ? -13.133 4.285 -8.336 1 98.69 98 GLU B CA 1
ATOM 2149 C C . GLU B 1 98 ? -12.594 4.238 -6.914 1 98.69 98 GLU B C 1
ATOM 2151 O O . GLU B 1 98 ? -12.32 5.281 -6.312 1 98.69 98 GLU B O 1
ATOM 2156 N N . VAL B 1 99 ? -12.43 3.059 -6.406 1 98.81 99 VAL B N 1
ATOM 2157 C CA . VAL B 1 99 ? -11.742 2.885 -5.129 1 98.81 99 VAL B CA 1
ATOM 2158 C C . VAL B 1 99 ? -10.242 3.072 -5.324 1 98.81 99 VAL B C 1
ATOM 2160 O O . VAL B 1 99 ? -9.664 2.578 -6.297 1 98.81 99 VAL B O 1
ATOM 2163 N N . SER B 1 100 ? -9.625 3.805 -4.434 1 98.5 100 SER B N 1
ATOM 2164 C CA . SER B 1 100 ? -8.188 4.066 -4.547 1 98.5 100 SER B CA 1
ATOM 2165 C C . SER B 1 100 ? -7.402 3.281 -3.5 1 98.5 100 SER B C 1
ATOM 2167 O O . SER B 1 100 ? -6.238 2.949 -3.715 1 98.5 100 SER B O 1
ATOM 2169 N N . SER B 1 101 ? -7.957 3.025 -2.41 1 98.56 101 SER B N 1
ATOM 2170 C CA . SER B 1 101 ? -7.309 2.355 -1.286 1 98.56 101 SER B CA 1
ATOM 2171 C C . SER B 1 101 ? -8.336 1.744 -0.339 1 98.56 101 SER B C 1
ATOM 2173 O O . SER B 1 101 ? -9.469 2.227 -0.245 1 98.56 101 SER B O 1
ATOM 2175 N N . ALA B 1 102 ? -7.949 0.7 0.356 1 98.81 102 ALA B N 1
ATOM 2176 C CA . ALA B 1 102 ? -8.805 0.025 1.329 1 98.81 102 ALA B CA 1
ATOM 2177 C C . ALA B 1 102 ? -7.977 -0.812 2.301 1 98.81 102 ALA B C 1
ATOM 2179 O O . ALA B 1 102 ? -6.996 -1.446 1.903 1 98.81 102 ALA B O 1
ATOM 2180 N N . GLN B 1 103 ? -8.383 -0.844 3.504 1 98.25 103 GLN B N 1
ATOM 2181 C CA . GLN B 1 103 ? -7.691 -1.701 4.461 1 98.25 103 GLN B CA 1
ATOM 2182 C C . GLN B 1 103 ? -8.57 -1.993 5.676 1 98.25 103 GLN B C 1
ATOM 2184 O O . GLN B 1 103 ? -9.523 -1.261 5.949 1 98.25 103 GLN B O 1
ATOM 2189 N N . PHE B 1 104 ? -8.281 -3.076 6.422 1 98.44 104 PHE B N 1
ATOM 2190 C CA . PHE B 1 104 ? -8.828 -3.391 7.738 1 98.44 104 PHE B CA 1
ATOM 2191 C C . PHE B 1 104 ? -8.07 -2.645 8.828 1 98.44 104 PHE B C 1
ATOM 2193 O O . PHE B 1 104 ? -6.879 -2.357 8.68 1 98.44 104 PHE B O 1
ATOM 2200 N N . ASN B 1 105 ? -8.836 -2.395 9.891 1 97.88 105 ASN B N 1
ATOM 2201 C CA . ASN B 1 105 ? -8.07 -2.016 11.07 1 97.88 105 ASN B CA 1
ATOM 2202 C C . ASN B 1 105 ? -7.504 -3.238 11.789 1 97.88 105 ASN B C 1
ATOM 2204 O O . ASN B 1 105 ? -7.77 -4.375 11.391 1 97.88 105 ASN B O 1
ATOM 2208 N N . TRP B 1 106 ? -6.766 -2.986 12.789 1 95.19 106 TRP B N 1
ATOM 2209 C CA . TRP B 1 106 ? -5.977 -4.043 13.414 1 95.19 106 TRP B CA 1
ATOM 2210 C C . TRP B 1 106 ? -6.879 -5.121 14 1 95.19 106 TRP B C 1
ATOM 2212 O O . TRP B 1 106 ? -6.621 -6.316 13.836 1 95.19 106 TRP B O 1
ATOM 2222 N N . ASP B 1 107 ? -7.902 -4.754 14.664 1 95.94 107 ASP B N 1
ATOM 2223 C CA . ASP B 1 107 ? -8.734 -5.742 15.336 1 95.94 107 ASP B CA 1
ATOM 2224 C C . ASP B 1 107 ? -9.828 -6.27 14.398 1 95.94 107 ASP B C 1
ATOM 2226 O O . ASP B 1 107 ? -10.727 -6.992 14.836 1 95.94 107 ASP B O 1
ATOM 2230 N N . CYS B 1 108 ? -9.859 -5.863 13.172 1 97.31 108 CYS B N 1
ATOM 2231 C CA . CYS B 1 108 ? -10.664 -6.395 12.078 1 97.31 108 CYS B CA 1
ATOM 2232 C C . CYS B 1 108 ? -12.133 -6.008 12.242 1 97.31 108 CYS B C 1
ATOM 2234 O O . CYS B 1 108 ? -13.016 -6.656 11.688 1 97.31 108 CYS B O 1
ATOM 2236 N N . SER B 1 109 ? -12.406 -4.93 13.023 1 97.5 109 SER B N 1
ATOM 2237 C CA . SER B 1 109 ? -13.781 -4.496 13.234 1 97.5 109 SER B CA 1
ATOM 2238 C C . SER B 1 109 ? -14.219 -3.496 12.172 1 97.5 109 SER B C 1
ATOM 2240 O O . SER B 1 109 ? -15.414 -3.34 11.914 1 97.5 109 SER B O 1
ATOM 2242 N N . LEU B 1 110 ? -13.281 -2.799 11.594 1 98.44 110 LEU B N 1
ATOM 2243 C CA . LEU B 1 110 ? -13.578 -1.735 10.641 1 98.44 110 LEU B CA 1
ATOM 2244 C C . LEU B 1 110 ? -12.82 -1.939 9.336 1 98.44 110 LEU B C 1
ATOM 2246 O O . LEU B 1 110 ? -11.766 -2.584 9.32 1 98.44 110 LEU B O 1
ATOM 2250 N N . ILE B 1 111 ? -13.359 -1.444 8.273 1 98.75 111 ILE B N 1
ATOM 2251 C CA . ILE B 1 111 ? -12.711 -1.243 6.984 1 98.75 111 ILE B CA 1
ATOM 2252 C C . ILE B 1 111 ? -12.781 0.232 6.594 1 98.75 111 ILE B C 1
ATOM 2254 O O . ILE B 1 111 ? -13.82 0.874 6.766 1 98.75 111 ILE B O 1
ATOM 2258 N N . VAL B 1 112 ? -11.703 0.781 6.145 1 98.88 112 VAL B N 1
ATOM 2259 C CA . VAL B 1 112 ? -11.703 2.133 5.594 1 98.88 112 VAL B CA 1
ATOM 2260 C C . VAL B 1 112 ? -11.438 2.08 4.094 1 98.88 112 VAL B C 1
ATOM 2262 O O . VAL B 1 112 ? -10.633 1.267 3.627 1 98.88 112 VAL B O 1
ATOM 2265 N N . THR B 1 113 ? -12.086 2.875 3.363 1 98.88 113 THR B N 1
ATOM 2266 C CA . THR B 1 113 ? -11.922 2.934 1.914 1 98.88 113 THR B CA 1
ATOM 2267 C C . THR B 1 113 ? -11.781 4.379 1.445 1 98.88 113 THR B C 1
ATOM 2269 O O . THR B 1 113 ? -12.43 5.277 1.978 1 98.88 113 THR B O 1
ATOM 2272 N N . GLY B 1 114 ? -10.906 4.625 0.515 1 98.88 114 GLY B N 1
ATOM 2273 C CA . GLY B 1 114 ? -10.766 5.887 -0.194 1 98.88 114 GLY B CA 1
ATOM 2274 C C . GLY B 1 114 ? -11.172 5.801 -1.652 1 98.88 114 GLY B C 1
ATOM 2275 O O . GLY B 1 114 ? -11.031 4.75 -2.281 1 98.88 114 GLY B O 1
ATOM 2276 N N . SER B 1 115 ? -11.609 6.891 -2.164 1 98.81 115 SER B N 1
ATOM 2277 C CA . SER B 1 115 ? -12.156 6.867 -3.52 1 98.81 115 SER B CA 1
ATOM 2278 C C . SER B 1 115 ? -11.812 8.148 -4.273 1 98.81 115 SER B C 1
ATOM 2280 O O . SER B 1 115 ? -11.609 9.203 -3.66 1 98.81 115 SER B O 1
ATOM 2282 N N . MET B 1 116 ? -11.898 7.969 -5.543 1 98.38 116 MET B N 1
ATOM 2283 C CA . MET B 1 116 ? -11.727 9.109 -6.438 1 98.38 116 MET B CA 1
ATOM 2284 C C . MET B 1 116 ? -12.922 10.055 -6.355 1 98.38 116 MET B C 1
ATOM 2286 O O . MET B 1 116 ? -12.867 11.18 -6.848 1 98.38 116 MET B O 1
ATOM 2290 N N . ASP B 1 117 ? -14.016 9.695 -5.715 1 98.31 117 ASP B N 1
ATOM 2291 C CA . ASP B 1 117 ? -15.188 10.555 -5.57 1 98.31 117 ASP B CA 1
ATOM 2292 C C . ASP B 1 117 ? -15.016 11.539 -4.414 1 98.31 117 ASP B C 1
ATOM 2294 O O . ASP B 1 117 ? -15.992 12.109 -3.924 1 98.31 117 ASP B O 1
ATOM 2298 N N . LYS B 1 118 ? -13.844 11.641 -3.865 1 98.06 118 LYS B N 1
ATOM 2299 C CA . LYS B 1 118 ? -13.422 12.633 -2.879 1 98.06 118 LYS B CA 1
ATOM 2300 C C . LYS B 1 118 ? -13.789 12.195 -1.465 1 98.06 118 LYS B C 1
ATOM 2302 O O . LYS B 1 118 ? -13.625 12.961 -0.511 1 98.06 118 LYS B O 1
ATOM 2307 N N . THR B 1 119 ? -14.211 10.953 -1.328 1 98 119 THR B N 1
ATOM 2308 C CA . THR B 1 119 ? -14.672 10.555 -0.005 1 98 119 THR B CA 1
ATOM 2309 C C . THR B 1 119 ? -13.828 9.414 0.5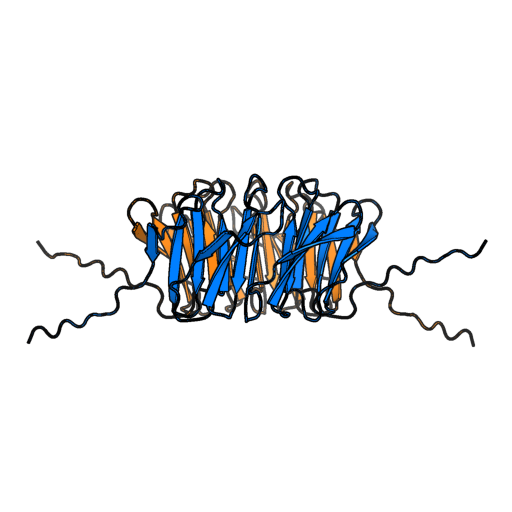46 1 98 119 THR B C 1
ATOM 2311 O O . THR B 1 119 ? -13.25 8.641 -0.217 1 98 119 THR B O 1
ATOM 2314 N N . CYS B 1 120 ? -13.727 9.383 1.786 1 98.62 120 CYS B N 1
ATOM 2315 C CA . CYS B 1 120 ? -13.328 8.234 2.584 1 98.62 120 CYS B CA 1
ATOM 2316 C C . CYS B 1 120 ? -14.508 7.668 3.361 1 98.62 120 CYS B C 1
ATOM 2318 O O . CYS B 1 120 ? -15.266 8.414 3.979 1 98.62 120 CYS B O 1
ATOM 2320 N N . MET B 1 121 ? -14.672 6.359 3.342 1 98.88 121 MET B N 1
ATOM 2321 C CA . MET B 1 121 ? -15.797 5.746 4.039 1 98.88 121 MET B CA 1
ATOM 2322 C C . MET B 1 121 ? -15.312 4.699 5.039 1 98.88 121 MET B C 1
ATOM 2324 O O . MET B 1 121 ? -14.305 4.031 4.805 1 98.88 121 MET B O 1
ATOM 2328 N N . LEU B 1 122 ? -16.062 4.66 6.102 1 98.81 122 LEU B N 1
ATOM 2329 C CA . LEU B 1 122 ? -15.844 3.682 7.16 1 98.81 122 LEU B CA 1
ATOM 2330 C C . LEU B 1 122 ? -16.953 2.629 7.176 1 98.81 122 LEU B C 1
ATOM 2332 O O . LEU B 1 122 ? -18.125 2.959 7.055 1 98.81 122 LEU B O 1
ATOM 2336 N N . TRP B 1 123 ? -16.562 1.386 7.324 1 98.75 123 TRP B N 1
ATOM 2337 C CA . TRP B 1 123 ? -17.5 0.266 7.262 1 98.75 123 TRP B CA 1
ATOM 2338 C C . TRP B 1 123 ? -17.312 -0.667 8.453 1 98.75 123 TRP B C 1
ATOM 2340 O O . TRP B 1 123 ? -16.188 -0.847 8.938 1 98.75 123 TRP B O 1
ATOM 2350 N N . ASN B 1 124 ? -18.422 -1.282 8.844 1 98.62 124 ASN B N 1
ATOM 2351 C CA . ASN B 1 124 ? -18.328 -2.432 9.734 1 98.62 124 ASN B CA 1
ATOM 2352 C C . ASN B 1 124 ? -17.797 -3.664 9.016 1 98.62 124 ASN B C 1
ATOM 2354 O O . ASN B 1 124 ? -18.422 -4.152 8.07 1 98.62 124 ASN B O 1
ATOM 2358 N N . ALA B 1 125 ? -16.75 -4.207 9.453 1 98.06 125 ALA B N 1
ATOM 2359 C CA . ALA B 1 125 ? -16.062 -5.285 8.742 1 98.06 125 ALA B CA 1
ATOM 2360 C C . ALA B 1 125 ? -16.859 -6.586 8.82 1 98.06 125 ALA B C 1
ATOM 2362 O O . ALA B 1 125 ? -16.75 -7.438 7.938 1 98.06 125 ALA B O 1
ATOM 2363 N N . VAL B 1 126 ? -17.578 -6.773 9.82 1 97.31 126 VAL B N 1
ATOM 2364 C CA . VAL B 1 126 ? -18.297 -8.023 10.07 1 97.31 126 VAL B CA 1
ATOM 2365 C C . VAL B 1 126 ? -19.594 -8.039 9.266 1 97.31 126 VAL B C 1
ATOM 2367 O O . VAL B 1 126 ? -19.922 -9.039 8.625 1 97.31 126 VAL B O 1
ATOM 2370 N N . THR B 1 127 ? -20.297 -6.875 9.203 1 97.94 127 THR B N 1
ATOM 2371 C CA . THR B 1 127 ? -21.625 -6.855 8.594 1 97.94 127 THR B CA 1
ATOM 2372 C C . THR B 1 127 ? -21.562 -6.258 7.191 1 97.94 127 THR B C 1
ATOM 2374 O O . THR B 1 127 ? -22.5 -6.398 6.406 1 97.94 127 THR B O 1
ATOM 2377 N N . GLY B 1 128 ? -20.516 -5.535 6.926 1 98.25 128 GLY B N 1
ATOM 2378 C CA . GLY B 1 128 ? -20.406 -4.867 5.641 1 98.25 128 GLY B CA 1
ATOM 2379 C C . GLY B 1 128 ? -21.219 -3.588 5.562 1 98.25 128 GLY B C 1
ATOM 2380 O O . GLY B 1 128 ? -21.375 -3.004 4.488 1 98.25 128 GLY B O 1
ATOM 2381 N N . THR B 1 129 ? -21.734 -3.129 6.691 1 98.44 129 THR B N 1
ATOM 2382 C CA . THR B 1 129 ? -22.609 -1.959 6.695 1 98.44 129 THR B CA 1
ATOM 2383 C C . THR B 1 129 ? -21.781 -0.673 6.699 1 98.44 129 THR B C 1
ATOM 2385 O O . THR B 1 129 ? -20.75 -0.588 7.371 1 98.44 129 THR B O 1
ATOM 2388 N N . HIS B 1 130 ? -22.297 0.296 5.973 1 98.56 130 HIS B N 1
ATOM 2389 C CA . HIS B 1 130 ? -21.719 1.63 5.961 1 98.56 130 HIS B CA 1
ATOM 2390 C C . HIS B 1 130 ? -21.875 2.316 7.312 1 98.56 130 HIS B C 1
ATOM 2392 O O . HIS B 1 130 ? -22.984 2.381 7.848 1 98.56 130 HIS B O 1
ATOM 2398 N N . ILE B 1 131 ? -20.828 2.863 7.891 1 98.5 131 ILE B N 1
ATOM 2399 C CA . ILE B 1 131 ? -20.859 3.498 9.203 1 98.5 131 ILE B CA 1
ATOM 2400 C C . ILE B 1 131 ? -20.828 5.016 9.039 1 98.5 131 ILE B C 1
ATOM 2402 O O . ILE B 1 131 ? -21.625 5.727 9.648 1 98.5 131 ILE B O 1
ATOM 2406 N N . ALA B 1 132 ? -19.906 5.578 8.227 1 98.44 132 ALA B N 1
ATOM 2407 C CA . ALA B 1 132 ? -19.734 7.023 8.102 1 98.44 132 ALA B CA 1
ATOM 2408 C C . ALA B 1 132 ? -19 7.379 6.816 1 98.44 132 ALA B C 1
ATOM 2410 O O . ALA B 1 132 ? -18.234 6.566 6.281 1 98.44 132 ALA B O 1
ATOM 2411 N N . THR B 1 133 ? -19.219 8.5 6.312 1 98.38 133 THR B N 1
ATOM 2412 C CA . THR B 1 133 ? -18.438 9.125 5.258 1 98.38 133 THR B CA 1
ATOM 2413 C C . THR B 1 133 ? -17.594 10.266 5.82 1 98.38 133 THR B C 1
ATOM 2415 O O . THR B 1 133 ? -18.125 11.219 6.391 1 98.38 133 THR B O 1
ATOM 2418 N N . LEU B 1 134 ? -16.328 10.109 5.754 1 96.62 134 LEU B N 1
ATOM 2419 C CA . LEU B 1 134 ? -15.391 11.141 6.184 1 96.62 134 LEU B CA 1
ATOM 2420 C C . LEU B 1 134 ? -15.086 12.102 5.043 1 96.62 134 LEU B C 1
ATOM 2422 O O . LEU B 1 134 ? -14.211 11.828 4.215 1 96.62 134 LEU B O 1
ATOM 2426 N N . ALA B 1 135 ? -15.781 13.156 4.996 1 90.69 135 ALA B N 1
ATOM 2427 C CA . ALA B 1 135 ? -15.703 14.125 3.906 1 90.69 135 ALA B CA 1
ATOM 2428 C C . ALA B 1 135 ? -14.883 15.344 4.316 1 90.69 135 ALA B C 1
ATOM 2430 O O . ALA B 1 135 ? -14.664 15.578 5.504 1 90.69 135 ALA B O 1
ATOM 2431 N N . GLY B 1 136 ? -14.391 16.062 3.281 1 92.38 136 GLY B N 1
ATOM 2432 C CA . GLY B 1 136 ? -13.633 17.266 3.555 1 92.38 136 GLY B CA 1
ATOM 2433 C C . GLY B 1 136 ? -12.664 17.641 2.443 1 92.38 136 GLY B C 1
ATOM 2434 O O . GLY B 1 136 ? -12.352 18.812 2.246 1 92.38 136 GLY B O 1
ATOM 2435 N N . HIS B 1 137 ? -12.234 16.625 1.818 1 95.06 137 HIS B N 1
ATOM 2436 C CA . HIS B 1 137 ? -11.312 16.875 0.714 1 95.06 137 HIS B CA 1
ATOM 2437 C C . HIS B 1 137 ? -12.047 17.484 -0.483 1 95.06 137 HIS B C 1
ATOM 2439 O O . HIS B 1 137 ? -13.234 17.234 -0.674 1 95.06 137 HIS B O 1
ATOM 2445 N N . ARG B 1 138 ? -11.352 18.281 -1.256 1 96.06 138 ARG B N 1
ATOM 2446 C CA . ARG B 1 138 ? -11.938 18.953 -2.408 1 96.06 138 ARG B CA 1
ATOM 2447 C C . ARG B 1 138 ? -11.68 18.172 -3.691 1 96.06 138 ARG B C 1
ATOM 2449 O O . ARG B 1 138 ? -12.281 18.453 -4.73 1 96.06 138 ARG B O 1
ATOM 2456 N N . LYS B 1 139 ? -10.781 17.266 -3.645 1 97.94 139 LYS B N 1
ATOM 2457 C CA . LYS B 1 139 ? -10.43 16.422 -4.777 1 97.94 139 LYS B CA 1
ATOM 2458 C C . LYS B 1 139 ? -10.336 14.953 -4.359 1 97.94 139 LYS B C 1
ATOM 2460 O O . LYS B 1 139 ? -10.719 14.602 -3.24 1 97.94 139 LYS B O 1
ATOM 2465 N N . GLU B 1 140 ? -9.906 14.117 -5.25 1 98.56 140 GLU B N 1
ATOM 2466 C CA . GLU B 1 140 ? -9.859 12.672 -5.066 1 98.56 140 GLU B CA 1
ATOM 2467 C C . GLU B 1 140 ? -9.086 12.297 -3.803 1 98.56 140 GLU B C 1
ATOM 2469 O O . GLU B 1 140 ? -8.055 12.906 -3.498 1 98.56 140 GLU B O 1
ATOM 2474 N N . VAL B 1 141 ? -9.586 11.375 -3.094 1 98.5 141 VAL B N 1
ATOM 2475 C CA . VAL B 1 141 ? -8.82 10.719 -2.041 1 98.5 141 VAL B CA 1
ATOM 2476 C C . VAL B 1 141 ? -7.945 9.617 -2.645 1 98.5 141 VAL B C 1
ATOM 2478 O O . VAL B 1 141 ? -8.453 8.68 -3.256 1 98.5 141 VAL B O 1
ATOM 2481 N N . LEU B 1 142 ? -6.672 9.695 -2.416 1 98.62 142 LEU B N 1
ATOM 2482 C CA . LEU B 1 142 ? -5.734 8.836 -3.133 1 98.62 142 LEU B CA 1
ATOM 2483 C C . LEU B 1 142 ? -5.223 7.719 -2.229 1 98.62 142 LEU B C 1
ATOM 2485 O O . LEU B 1 142 ? -4.801 6.668 -2.715 1 98.62 142 LEU B O 1
ATOM 2489 N N . ASP B 1 143 ? -5.234 7.949 -0.973 1 98.69 143 ASP B N 1
ATOM 2490 C CA . ASP B 1 143 ? -4.781 6.949 -0.012 1 98.69 143 ASP B CA 1
ATOM 2491 C C . ASP B 1 143 ? -5.469 7.133 1.339 1 98.69 143 ASP B C 1
ATOM 2493 O O . ASP B 1 143 ? -5.812 8.25 1.72 1 98.69 143 ASP B O 1
ATOM 2497 N N . VAL B 1 144 ? -5.645 6.023 2.047 1 98.62 144 VAL B N 1
ATOM 2498 C CA . VAL B 1 144 ? -6.168 6.004 3.408 1 98.62 144 VAL B CA 1
ATOM 2499 C C . VAL B 1 144 ? -5.43 4.953 4.23 1 98.62 144 VAL B C 1
ATOM 2501 O O . VAL B 1 144 ? -4.977 3.941 3.693 1 98.62 144 VAL B O 1
ATOM 2504 N N . CYS B 1 145 ? -5.344 5.18 5.441 1 97.88 145 CYS B N 1
ATOM 2505 C CA . CYS B 1 145 ? -4.746 4.152 6.285 1 97.88 145 CYS B CA 1
ATOM 2506 C C . CYS B 1 145 ? -5.156 4.328 7.742 1 97.88 145 CYS B C 1
ATOM 2508 O O . CYS B 1 145 ? -5.426 5.449 8.18 1 97.88 145 CYS B O 1
ATOM 2510 N N . PHE B 1 146 ? -5.242 3.248 8.461 1 98.12 146 PHE B N 1
ATOM 2511 C CA . PHE B 1 146 ? -5.355 3.244 9.914 1 98.12 146 PHE B CA 1
ATOM 2512 C C . PHE B 1 146 ? -3.986 3.381 10.57 1 98.12 146 PHE B C 1
ATOM 2514 O O . PHE B 1 146 ? -2.988 2.893 10.031 1 98.12 146 PHE B O 1
ATOM 2521 N N . ASP B 1 147 ? -4.031 3.984 11.695 1 96.44 147 ASP B N 1
ATOM 2522 C CA . ASP B 1 147 ? -2.82 3.814 12.492 1 96.44 147 ASP B CA 1
ATOM 2523 C C . ASP B 1 147 ? -2.742 2.406 13.078 1 96.44 147 ASP B C 1
ATOM 2525 O O . ASP B 1 147 ? -3.656 1.601 12.898 1 96.44 147 ASP B O 1
ATOM 2529 N N . TYR B 1 148 ? -1.649 2.035 13.68 1 91.12 148 TYR B N 1
ATOM 2530 C CA . TYR B 1 148 ? -1.382 0.662 14.086 1 91.12 148 TYR B CA 1
ATOM 2531 C C . TYR B 1 148 ? -2.377 0.207 15.148 1 91.12 148 TYR B C 1
ATOM 2533 O O . TYR B 1 148 ? -2.703 -0.979 15.234 1 91.12 148 TYR B O 1
ATOM 2541 N N . ALA B 1 149 ? -2.936 1.14 15.906 1 90.44 149 ALA B N 1
ATOM 2542 C CA . ALA B 1 149 ? -3.898 0.806 16.953 1 90.44 149 ALA B CA 1
ATOM 2543 C C . ALA B 1 149 ? -5.324 0.825 16.406 1 90.44 149 ALA B C 1
ATOM 2545 O O . ALA B 1 149 ? -6.262 0.423 17.109 1 90.44 149 ALA B O 1
ATOM 2546 N N . GLY B 1 150 ? -5.457 1.307 15.273 1 93.94 150 GLY B N 1
ATOM 2547 C CA . GLY B 1 150 ? -6.777 1.394 14.672 1 93.94 150 GLY B CA 1
ATOM 2548 C C . GLY B 1 150 ? -7.609 2.537 15.219 1 93.94 150 GLY B C 1
ATOM 2549 O O . GLY B 1 150 ? -8.836 2.543 15.086 1 93.94 150 GLY B O 1
ATOM 2550 N N . GLN B 1 151 ? -7 3.512 15.852 1 94.06 151 GLN B N 1
ATOM 2551 C CA . GLN B 1 151 ? -7.707 4.598 16.516 1 94.06 151 GLN B CA 1
ATOM 2552 C C . GLN B 1 151 ? -7.82 5.824 15.617 1 94.06 151 GLN B C 1
ATOM 2554 O O . GLN B 1 151 ? -8.68 6.68 15.836 1 94.06 151 GLN B O 1
ATOM 2559 N N . ARG B 1 152 ? -6.953 5.949 14.703 1 95.94 152 ARG B N 1
ATOM 2560 C CA . ARG B 1 152 ? -6.953 7.086 13.789 1 95.94 152 ARG B CA 1
ATOM 2561 C C . ARG B 1 152 ? -6.992 6.621 12.336 1 95.94 152 ARG B C 1
ATOM 2563 O O . ARG B 1 152 ? -6.492 5.543 12.008 1 95.94 152 ARG B O 1
ATOM 2570 N N . ILE B 1 153 ? -7.551 7.414 11.531 1 98 153 ILE B N 1
ATOM 2571 C CA . ILE B 1 153 ? -7.59 7.242 10.086 1 98 153 ILE B CA 1
ATOM 2572 C C . ILE B 1 153 ? -6.965 8.453 9.406 1 98 153 ILE B C 1
ATOM 2574 O O . ILE B 1 153 ? -7.328 9.602 9.695 1 98 153 ILE B O 1
ATOM 2578 N N . ALA B 1 154 ? -6.062 8.227 8.531 1 97.81 154 ALA B N 1
ATOM 2579 C CA . ALA B 1 154 ? -5.496 9.305 7.727 1 97.81 154 ALA B CA 1
ATOM 2580 C C . ALA B 1 154 ? -5.969 9.211 6.281 1 97.81 154 ALA B C 1
ATOM 2582 O O . ALA B 1 154 ? -6.121 8.109 5.742 1 97.81 154 ALA B O 1
ATOM 2583 N N . THR B 1 155 ? -6.176 10.281 5.664 1 97.94 155 THR B N 1
ATOM 2584 C CA . THR B 1 155 ? -6.559 10.367 4.258 1 97.94 155 THR B CA 1
ATOM 2585 C C . THR B 1 155 ? -5.648 11.336 3.508 1 97.94 155 THR B C 1
ATOM 2587 O O . THR B 1 155 ? -5.246 12.359 4.051 1 97.94 155 THR B O 1
ATOM 2590 N N . ALA B 1 156 ? -5.324 11 2.307 1 98 156 ALA B N 1
ATOM 2591 C CA . ALA B 1 156 ? -4.523 11.828 1.412 1 98 156 ALA B CA 1
ATOM 2592 C C . ALA B 1 156 ? -5.293 12.164 0.138 1 98 156 ALA B C 1
ATOM 2594 O O . ALA B 1 156 ? -5.938 11.297 -0.452 1 98 156 ALA B O 1
ATOM 2595 N N . SER B 1 157 ? -5.121 13.398 -0.265 1 97.56 157 SER B N 1
ATOM 2596 C CA . SER B 1 157 ? -5.953 13.836 -1.381 1 97.56 157 SER B CA 1
ATOM 2597 C C . SER B 1 157 ? -5.113 14.492 -2.475 1 97.56 157 SER B C 1
ATOM 2599 O O . SER B 1 157 ? -4.031 15.016 -2.205 1 97.56 157 SER B O 1
ATOM 2601 N N . ALA B 1 158 ? -5.691 14.508 -3.625 1 97.5 158 ALA B N 1
ATOM 2602 C CA . ALA B 1 158 ? -5.145 15.195 -4.785 1 97.5 158 ALA B CA 1
ATOM 2603 C C . ALA B 1 158 ? -5.176 16.719 -4.59 1 97.5 158 ALA B C 1
ATOM 2605 O O . ALA B 1 158 ? -4.535 17.453 -5.336 1 97.5 158 ALA B O 1
ATOM 2606 N N . ASP B 1 159 ? -5.852 17.266 -3.604 1 95.19 159 ASP B N 1
ATOM 2607 C CA . ASP B 1 159 ? -5.918 18.703 -3.359 1 95.19 159 ASP B CA 1
ATOM 2608 C C . ASP B 1 159 ? -4.723 19.172 -2.533 1 95.19 159 ASP B C 1
ATOM 2610 O O . ASP B 1 159 ? -4.645 20.344 -2.152 1 95.19 159 ASP B O 1
ATOM 2614 N N . GLY B 1 160 ? -3.824 18.219 -2.203 1 94.44 160 GLY B N 1
ATOM 2615 C CA . GLY B 1 160 ? -2.596 18.578 -1.512 1 94.44 160 GLY B CA 1
ATOM 2616 C C . GLY B 1 160 ? -2.738 18.578 -0.002 1 94.44 160 GLY B C 1
ATOM 2617 O O . GLY B 1 160 ? -1.813 18.953 0.716 1 94.44 160 GLY B O 1
ATOM 2618 N N . SER B 1 161 ? -3.859 18.094 0.475 1 93.25 161 SER B N 1
ATOM 2619 C CA . SER B 1 161 ? -4.074 18.047 1.918 1 93.25 161 SER B CA 1
ATOM 2620 C C . SER B 1 161 ? -4.195 16.609 2.42 1 93.25 161 SER B C 1
ATOM 2622 O O . SER B 1 161 ? -4.488 15.703 1.643 1 93.25 161 SER B O 1
ATOM 2624 N N . ALA B 1 162 ? -3.9 16.453 3.645 1 95.56 162 ALA B N 1
ATOM 2625 C CA . ALA B 1 162 ? -4.195 15.234 4.398 1 95.56 162 ALA B CA 1
ATOM 2626 C C . ALA B 1 162 ? -5.035 15.547 5.633 1 95.56 162 ALA B C 1
ATOM 2628 O O . ALA B 1 162 ? -5.004 16.656 6.148 1 95.56 162 ALA B O 1
ATOM 2629 N N . ARG B 1 163 ? -5.789 14.609 6 1 94.81 163 ARG B N 1
ATOM 2630 C CA . ARG B 1 163 ? -6.629 14.734 7.188 1 94.81 163 ARG B CA 1
ATOM 2631 C C . ARG B 1 163 ? -6.516 13.5 8.07 1 94.81 163 ARG B C 1
ATOM 2633 O O . ARG B 1 163 ? -6.297 12.391 7.578 1 94.81 163 ARG B O 1
ATOM 2640 N N . VAL B 1 164 ? -6.621 13.75 9.367 1 96.25 164 VAL B N 1
ATOM 2641 C CA . VAL B 1 164 ? -6.621 12.664 10.336 1 96.25 164 VAL B CA 1
ATOM 2642 C C . VAL B 1 164 ? -7.926 12.68 11.133 1 96.25 164 VAL B C 1
ATOM 2644 O O . VAL B 1 164 ? -8.344 13.727 11.633 1 96.25 164 VAL B O 1
ATOM 2647 N N . TYR B 1 165 ? -8.547 11.555 11.211 1 96 165 TYR B N 1
ATOM 2648 C CA . TYR B 1 165 ? -9.805 11.406 11.922 1 96 165 TYR B CA 1
ATOM 2649 C C . TYR B 1 165 ? -9.656 10.445 13.094 1 96 165 TYR B C 1
ATOM 2651 O O . TYR B 1 165 ? -8.859 9.508 13.039 1 96 165 TYR B O 1
ATOM 2659 N N . ASN B 1 166 ? -10.43 10.742 14.133 1 95.44 166 ASN B N 1
ATOM 2660 C CA . ASN B 1 166 ? -10.648 9.727 15.156 1 95.44 166 ASN B CA 1
ATOM 2661 C C . ASN B 1 166 ? -11.578 8.625 14.664 1 95.44 166 ASN B C 1
ATOM 2663 O O . ASN B 1 166 ? -12.711 8.906 14.266 1 95.44 166 ASN B O 1
ATOM 2667 N N . ALA B 1 167 ? -11.188 7.41 14.711 1 96.88 167 ALA B N 1
ATOM 2668 C CA . ALA B 1 167 ? -11.953 6.309 14.133 1 96.88 167 ALA B CA 1
ATOM 2669 C C . ALA B 1 167 ? -13.25 6.074 14.914 1 96.88 167 ALA B C 1
ATOM 2671 O O . ALA B 1 167 ? -14.25 5.621 14.352 1 96.88 167 ALA B O 1
ATOM 2672 N N . GLU B 1 168 ? -13.219 6.344 16.141 1 95.62 168 GLU B N 1
ATOM 2673 C CA . GLU B 1 168 ? -14.375 6.117 17 1 95.62 168 GLU B CA 1
ATOM 2674 C C . GLU B 1 168 ? -15.391 7.25 16.859 1 95.62 168 GLU B C 1
ATOM 2676 O O . GLU B 1 168 ? -16.562 7.004 16.578 1 95.62 168 GLU B O 1
ATOM 2681 N N . THR B 1 169 ? -14.953 8.523 16.938 1 96.12 169 THR B N 1
ATOM 2682 C CA . THR B 1 169 ? -15.867 9.664 16.953 1 96.12 169 THR B CA 1
ATOM 2683 C C . THR B 1 169 ? -16.141 10.148 15.531 1 96.12 169 THR B C 1
ATOM 2685 O O . THR B 1 169 ? -17.078 10.914 15.305 1 96.12 169 THR B O 1
ATOM 2688 N N . LYS B 1 170 ? -15.273 9.742 14.594 1 95.94 170 LYS B N 1
ATOM 2689 C CA . LYS B 1 170 ? -15.352 10.109 13.18 1 95.94 170 LYS B CA 1
ATOM 2690 C C . LYS B 1 170 ? -15.062 11.594 12.984 1 95.94 170 LYS B C 1
ATOM 2692 O O . LYS B 1 170 ? -15.352 12.148 11.922 1 95.94 170 LYS B O 1
ATOM 2697 N N . GLN B 1 171 ? -14.539 12.25 13.977 1 94.69 171 GLN B N 1
ATOM 2698 C CA . GLN B 1 171 ? -14.219 13.672 13.875 1 94.69 171 GLN B CA 1
ATOM 2699 C C . GLN B 1 171 ? -12.82 13.875 13.305 1 94.69 171 GLN B C 1
ATOM 2701 O O . GLN B 1 171 ? -11.891 13.133 13.641 1 94.69 171 GLN B O 1
ATOM 2706 N N . CYS B 1 172 ? -12.742 14.859 12.477 1 93.94 172 CYS B N 1
ATOM 2707 C CA . CYS B 1 172 ? -11.43 15.266 12 1 93.94 172 CYS B CA 1
ATOM 2708 C C . CYS B 1 172 ? -10.609 15.906 13.117 1 93.94 172 CYS B C 1
ATOM 2710 O O . CYS B 1 172 ? -11.031 16.906 13.703 1 93.94 172 CYS B O 1
ATOM 2712 N N . ILE B 1 173 ? -9.469 15.422 13.406 1 92.31 173 ILE B N 1
ATOM 2713 C CA . ILE B 1 173 ? -8.703 15.906 14.555 1 92.31 173 ILE B CA 1
ATOM 2714 C C . ILE B 1 173 ? -7.488 16.688 14.07 1 92.31 173 ILE B C 1
ATOM 2716 O O . ILE B 1 173 ? -6.836 17.375 14.859 1 92.31 173 ILE B O 1
ATOM 2720 N N . ALA B 1 174 ? -7.121 16.578 12.805 1 90.94 174 ALA B N 1
ATOM 2721 C CA . ALA B 1 174 ? -6.02 17.344 12.234 1 90.94 174 ALA B CA 1
ATOM 2722 C C . ALA B 1 174 ? -6.195 17.516 10.727 1 90.94 174 ALA B C 1
ATOM 2724 O O . ALA B 1 174 ? -6.582 16.578 10.031 1 90.94 174 ALA B O 1
ATOM 2725 N N . LYS B 1 175 ? -5.984 18.672 10.25 1 90.44 175 LYS B N 1
ATOM 2726 C CA . LYS B 1 175 ? -5.863 18.984 8.836 1 90.44 175 LYS B CA 1
ATOM 2727 C C . LYS B 1 175 ? -4.438 19.422 8.484 1 90.44 175 LYS B C 1
ATOM 2729 O O . LYS B 1 175 ? -3.939 20.422 9.008 1 90.44 175 LYS B O 1
ATOM 2734 N N . LEU B 1 176 ? -3.85 18.672 7.637 1 88.94 176 LEU B N 1
ATOM 2735 C CA . LEU B 1 176 ? -2.455 18.906 7.285 1 88.94 176 LEU B CA 1
ATOM 2736 C C . LEU B 1 176 ? -2.348 19.562 5.914 1 88.94 176 LEU B C 1
ATOM 2738 O O . LEU B 1 176 ? -2.42 18.875 4.887 1 88.94 176 LEU B O 1
ATOM 2742 N N . GLU B 1 177 ? -2.41 20.812 5.879 1 83.31 177 GLU B N 1
ATOM 2743 C CA . GLU B 1 177 ? -2.381 21.594 4.645 1 83.31 177 GLU B CA 1
ATOM 2744 C C . GLU B 1 177 ? -1.28 22.641 4.691 1 83.31 177 GLU B C 1
ATOM 2746 O O . GLU B 1 177 ? -0.811 23.016 5.77 1 83.31 177 GLU B O 1
ATOM 2751 N N . GLY B 1 178 ? -0.642 22.844 3.494 1 63.59 178 GLY B N 1
ATOM 2752 C CA . GLY B 1 178 ? 0.281 23.969 3.436 1 63.59 178 GLY B CA 1
ATOM 2753 C C . GLY B 1 178 ? -0.41 25.312 3.523 1 63.59 178 GLY B C 1
ATOM 2754 O O . GLY B 1 178 ? -1.608 25.422 3.252 1 63.59 178 GLY B O 1
ATOM 2755 N N . HIS B 1 179 ? -0.034 26.219 4.391 1 53.56 179 HIS B N 1
ATOM 2756 C CA . HIS B 1 179 ? -0.606 27.547 4.488 1 53.56 179 HIS B CA 1
ATOM 2757 C C . HIS B 1 179 ? -0.704 28.203 3.117 1 53.56 179 HIS B C 1
ATOM 2759 O O . HIS B 1 179 ? 0.244 28.156 2.33 1 53.56 179 HIS B O 1
ATOM 2765 N N . GLU B 1 180 ? -1.777 28.172 2.457 1 47.75 180 GLU B N 1
ATOM 2766 C CA . GLU B 1 180 ? -1.894 29.125 1.355 1 47.75 180 GLU B CA 1
ATOM 2767 C C . GLU B 1 180 ? -1.331 30.484 1.742 1 47.75 180 GLU B C 1
ATOM 2769 O O . GLU B 1 180 ? -1.498 30.938 2.879 1 47.75 180 GLU B O 1
ATOM 2774 N N . ASP B 1 181 ? -0.215 30.844 1.255 1 42.88 181 ASP B N 1
ATOM 2775 C CA . ASP B 1 181 ? 0.172 32.25 1.364 1 42.88 181 ASP B CA 1
ATOM 2776 C C . ASP B 1 181 ? -1.055 33.156 1.361 1 42.88 181 ASP B C 1
ATOM 2778 O O . ASP B 1 181 ? -1.753 33.281 0.351 1 42.88 181 ASP B O 1
ATOM 2782 N N . GLU B 1 182 ? -1.812 33.156 2.299 1 38.88 182 GLU B N 1
ATOM 2783 C CA . GLU B 1 182 ? -2.658 34.344 2.287 1 38.88 182 GLU B CA 1
ATOM 2784 C C . GLU B 1 182 ? -1.826 35.594 2.117 1 38.88 182 GLU B C 1
ATOM 2786 O O . GLU B 1 182 ? -0.993 35.906 2.967 1 38.88 182 GLU B O 1
ATOM 2791 N N . ILE B 1 183 ? -1.323 35.969 0.837 1 40.31 183 ILE B N 1
ATOM 2792 C CA . ILE B 1 183 ? -0.965 37.375 0.593 1 40.31 183 ILE B CA 1
ATOM 2793 C C . ILE B 1 183 ? -1.988 38.281 1.255 1 40.31 183 ILE B C 1
ATOM 2795 O O . ILE B 1 183 ? -3.139 38.375 0.815 1 40.31 183 ILE B O 1
ATOM 2799 N N . SER B 1 184 ? -2.105 38.188 2.49 1 36.47 184 SER B N 1
ATOM 2800 C CA . SER B 1 184 ? -2.82 39.344 3.047 1 36.47 184 SER B CA 1
ATOM 2801 C C . SER B 1 184 ? -2.26 40.656 2.512 1 36.47 184 SER B C 1
ATOM 2803 O O . SER B 1 184 ? -1.07 40.938 2.672 1 36.47 184 SER B O 1
ATOM 2805 N N . LYS B 1 185 ? -2.744 41.094 1.295 1 35.59 185 LYS B N 1
ATOM 2806 C CA . LYS B 1 185 ? -2.551 42.5 0.881 1 35.59 185 LYS B CA 1
ATOM 2807 C C . LYS B 1 185 ? -2.783 43.438 2.045 1 35.59 185 LYS B C 1
ATOM 2809 O O . LYS B 1 185 ? -3.91 43.594 2.529 1 35.59 185 LYS B O 1
ATOM 2814 N N . VAL B 1 186 ? -1.925 43.5 2.994 1 36.88 186 VAL B N 1
ATOM 2815 C CA . VAL B 1 186 ? -1.919 44.75 3.734 1 36.88 186 VAL B CA 1
ATOM 2816 C C . VAL B 1 186 ? -1.873 45.938 2.758 1 36.88 186 VAL B C 1
ATOM 2818 O O . VAL B 1 186 ? -0.893 46.094 2.029 1 36.88 186 VAL B O 1
ATOM 2821 N N . SER B 1 187 ? -3.002 46.156 2.082 1 29.86 187 SER B N 1
ATOM 2822 C CA . SER B 1 187 ? -3.123 47.531 1.687 1 29.86 187 SER B CA 1
ATOM 2823 C C . SER B 1 187 ? -3.137 48.469 2.904 1 29.86 187 SER B C 1
ATOM 2825 O O . SER B 1 187 ? -3.604 48.062 3.977 1 29.86 187 SER B O 1
#